Protein AF-A0A8S2H780-F1 (afdb_monomer_lite)

Secondary structure (DSSP, 8-state):
-------SSS-TT---HHHHHHHHHHHHHHHS----PPPS-HHHHHHHHHHT-SS-EEEEEE-TT-HHHHHHIIIIITSHHHHHHHHHH-EEEEEE-SSHIIIIIIIIHHHHHHT-HHHHHHHHTS-GGG-SEEEEEEE-TTS-EEEEEEEEGGG--HHHHHHHHHHHHHHHHHHHHHHHSHHHHHHHHHHHHHHHHHHHHHHHHTS-S-HHHHHHHHHHHHHHHHTTT-TT--HHHHHHHHHHHHHHHTSHHHHHHHHHHHHHHHHHHHHHHHS-GGGHHHHHHHHHHHHHHHHHHHHHHHHHTT------HHHHHHHHHHHHHHHHHHHHHHHHHHHHHHHHHHHHHHHHHHHHHHTT-

Radius of gyration: 31.02 Å; chains: 1; bounding box: 63×64×99 Å

Organism: NCBI:txid1234261

pLDDT: mean 70.12, std 21.73, range [30.84, 98.31]

Foldseek 3Di:
DDDDDDLKLADALDPAQQVRQVSSQVVLCVLANHAPADGDDPVVVQVCLLVVVPAKEKEWEAASVAPLSSVCRHPACPPPVNRVVCVVHYHYHYDYPNHVSRLPVPDLVVCCVQARNVVSVVVVPDDSQQDGKIFIWHAALVRGIYGPDIHSPSPDDNVRVVVVVVVSSVVSVVRVVSNVPPVVVVVVVVVVVVVVVVVVVCVVVVVPDDPVRVVVVVLVVVLVVVCVVDPDDDPVSSVVVSVVVVVLVVDPVSVVVVVVVVVVVVVLVVVCVVDDPVCNVVSVLPVVLVVLVVVLCVLVVVVPVCPVDDPDVVVVVVSVVSNVVSVVVNVVSVVVVVVVVVVVVVVVVVVVVVVVVVVVD

Structure (mmCIF, N/CA/C/O backbone):
data_AF-A0A8S2H780-F1
#
_entry.id   AF-A0A8S2H780-F1
#
loop_
_atom_site.group_PDB
_atom_site.id
_atom_site.type_symbol
_atom_site.label_atom_id
_atom_site.label_alt_id
_atom_site.label_comp_id
_atom_site.label_asym_id
_atom_site.label_entity_id
_atom_site.label_seq_id
_atom_site.pdbx_PDB_ins_code
_atom_site.Cartn_x
_atom_site.Cartn_y
_atom_site.Cartn_z
_atom_site.occupancy
_atom_site.B_iso_or_equiv
_atom_site.auth_seq_id
_atom_site.auth_comp_id
_atom_site.auth_asym_id
_atom_site.auth_atom_id
_atom_site.pdbx_PDB_model_num
ATOM 1 N N . MET A 1 1 ? 9.966 -8.229 -35.713 1.00 34.88 1 MET A N 1
ATOM 2 C CA . MET A 1 1 ? 10.484 -6.867 -35.477 1.00 34.88 1 MET A CA 1
ATOM 3 C C . MET A 1 1 ? 10.176 -6.498 -34.038 1.00 34.88 1 MET A C 1
ATOM 5 O O . MET A 1 1 ? 9.062 -6.100 -33.743 1.00 34.88 1 MET A O 1
ATOM 9 N N . ILE A 1 2 ? 11.123 -6.759 -33.138 1.00 37.66 2 ILE A N 1
ATOM 10 C CA . ILE A 1 2 ? 11.067 -6.348 -31.732 1.00 37.66 2 ILE A CA 1
ATOM 11 C C . ILE A 1 2 ? 11.866 -5.044 -31.679 1.00 37.66 2 ILE A C 1
ATOM 13 O O . ILE A 1 2 ? 13.089 -5.092 -31.771 1.00 37.66 2 ILE A O 1
ATOM 17 N N . SER A 1 3 ? 11.191 -3.895 -31.619 1.00 34.53 3 SER A N 1
ATOM 18 C CA . SER A 1 3 ? 11.827 -2.621 -31.271 1.00 34.53 3 SER A CA 1
ATOM 19 C C . SER A 1 3 ? 11.226 -2.123 -29.962 1.00 34.53 3 SER A C 1
ATOM 21 O O . SER A 1 3 ? 10.041 -1.807 -29.886 1.00 34.53 3 SER A O 1
ATOM 23 N N . GLN A 1 4 ? 12.073 -2.116 -28.939 1.00 44.84 4 GLN A N 1
ATOM 24 C CA . GLN A 1 4 ? 11.910 -1.464 -27.643 1.00 44.84 4 GLN A CA 1
ATOM 25 C C . GLN A 1 4 ? 11.303 -0.062 -27.798 1.00 44.84 4 GLN A C 1
ATOM 27 O O . GLN A 1 4 ? 11.782 0.664 -28.658 1.00 44.84 4 GLN A O 1
ATOM 32 N N . MET A 1 5 ? 10.307 0.302 -26.977 1.00 37.72 5 MET A N 1
ATOM 33 C CA . MET A 1 5 ? 10.062 1.661 -26.441 1.00 37.72 5 MET A CA 1
ATOM 34 C C . MET A 1 5 ? 8.769 1.696 -25.594 1.00 37.72 5 MET A C 1
ATOM 36 O O . MET A 1 5 ? 7.818 2.388 -25.919 1.00 37.72 5 MET A O 1
ATOM 40 N N . HIS A 1 6 ? 8.727 0.966 -24.481 1.00 48.97 6 HIS A N 1
ATOM 41 C CA . HIS A 1 6 ? 7.982 1.412 -23.295 1.00 48.97 6 HIS A CA 1
ATOM 42 C C . HIS A 1 6 ? 8.732 0.854 -22.091 1.00 48.97 6 HIS A C 1
ATOM 44 O O . HIS A 1 6 ? 8.567 -0.304 -21.730 1.00 48.97 6 HIS A O 1
ATOM 50 N N . ASN A 1 7 ? 9.651 1.652 -21.547 1.00 72.75 7 ASN A N 1
ATOM 51 C CA . ASN A 1 7 ? 10.558 1.213 -20.482 1.00 72.75 7 ASN A CA 1
ATOM 52 C C . ASN A 1 7 ? 9.906 1.222 -19.087 1.00 72.75 7 ASN A C 1
ATOM 54 O O . ASN A 1 7 ? 10.623 1.097 -18.110 1.00 72.75 7 ASN A O 1
ATOM 58 N N . GLY A 1 8 ? 8.583 1.354 -18.997 1.00 85.94 8 GLY A N 1
ATOM 59 C CA . GLY A 1 8 ? 7.796 1.263 -17.771 1.00 85.94 8 GLY A CA 1
ATOM 60 C C . GLY A 1 8 ? 6.318 1.051 -18.110 1.00 85.94 8 GLY A C 1
ATOM 61 O O . GLY A 1 8 ? 5.892 1.248 -19.252 1.00 85.94 8 GLY A O 1
ATOM 62 N N . LEU A 1 9 ? 5.527 0.676 -17.112 1.00 93.25 9 LEU A N 1
ATOM 63 C CA . LEU A 1 9 ? 4.065 0.684 -17.136 1.00 93.25 9 LEU A CA 1
ATOM 64 C C . LEU A 1 9 ? 3.490 2.105 -17.029 1.00 93.25 9 LEU A C 1
ATOM 66 O O . LEU A 1 9 ? 2.301 2.297 -17.250 1.00 93.25 9 LEU A O 1
ATOM 70 N N . LEU A 1 10 ? 4.314 3.110 -16.740 1.00 92.62 10 LEU A N 1
ATOM 71 C CA . LEU A 1 10 ? 3.953 4.526 -16.793 1.00 92.62 10 LEU A CA 1
ATOM 72 C C . LEU A 1 10 ? 4.924 5.290 -17.696 1.00 92.62 10 LEU A C 1
ATOM 74 O O . LEU A 1 10 ? 6.108 4.962 -17.750 1.00 92.62 10 LEU A O 1
ATOM 78 N N . TYR A 1 11 ? 4.442 6.313 -18.400 1.00 89.31 11 TYR A N 1
ATOM 79 C CA . TYR A 1 11 ? 5.310 7.230 -19.143 1.00 89.31 11 TYR A CA 1
ATOM 80 C C . TYR A 1 11 ? 6.058 8.181 -18.195 1.00 89.31 11 TYR A C 1
ATOM 82 O O . TYR A 1 11 ? 5.625 8.425 -17.071 1.00 89.31 11 TYR A O 1
ATOM 90 N N . ASP A 1 12 ? 7.206 8.690 -18.639 1.00 90.00 12 ASP A N 1
ATOM 91 C CA . ASP A 1 12 ? 8.042 9.618 -17.868 1.00 90.00 12 ASP A CA 1
ATOM 92 C C . ASP A 1 12 ? 7.332 10.975 -17.652 1.00 90.00 12 ASP A C 1
ATOM 94 O O . ASP A 1 12 ? 6.587 11.427 -18.522 1.00 90.00 12 ASP A O 1
ATOM 98 N N . ASP A 1 13 ? 7.566 11.609 -16.499 1.00 86.88 13 ASP A N 1
ATOM 99 C CA . ASP A 1 13 ? 7.012 12.912 -16.082 1.00 86.88 13 ASP A CA 1
ATOM 100 C C . ASP A 1 13 ? 5.470 12.994 -16.155 1.00 86.88 13 ASP A C 1
ATOM 102 O O . ASP A 1 13 ? 4.880 13.962 -16.639 1.00 86.88 13 ASP A O 1
ATOM 106 N N . CYS A 1 14 ? 4.784 11.958 -15.666 1.00 87.81 14 CYS A N 1
ATOM 107 C CA . CYS A 1 14 ? 3.329 11.827 -15.751 1.00 87.81 14 CYS A CA 1
ATOM 108 C C . CYS A 1 14 ? 2.574 12.796 -14.828 1.00 87.81 14 CYS A C 1
ATOM 110 O O . CYS A 1 14 ? 2.292 12.443 -13.699 1.00 87.81 14 CYS A O 1
ATOM 112 N N . ILE A 1 15 ? 2.202 14.001 -15.272 1.00 86.31 15 ILE A N 1
ATOM 113 C CA . ILE A 1 15 ? 1.587 15.050 -14.418 1.00 86.31 15 ILE A CA 1
ATOM 114 C C . ILE A 1 15 ? 0.207 14.676 -13.842 1.00 86.31 15 ILE A C 1
ATOM 116 O O . ILE A 1 15 ? -0.067 14.985 -12.682 1.00 86.31 15 ILE A O 1
ATOM 120 N N . ASP A 1 16 ? -0.667 14.066 -14.646 1.00 90.94 16 ASP A N 1
ATOM 121 C CA . ASP A 1 16 ? -2.019 13.696 -14.217 1.00 90.94 16 ASP A CA 1
ATOM 122 C C . ASP A 1 16 ? -2.027 12.269 -13.659 1.00 90.94 16 ASP A C 1
ATOM 124 O O . ASP A 1 16 ? -1.835 11.288 -14.376 1.00 90.94 16 ASP A O 1
ATOM 128 N N . GLU A 1 17 ? -2.255 12.158 -12.355 1.00 91.12 17 GLU A N 1
ATOM 129 C CA . GLU A 1 17 ? -2.263 10.890 -11.635 1.00 91.12 17 GLU A CA 1
ATOM 130 C C . GLU A 1 17 ? -3.435 9.976 -12.038 1.00 91.12 17 GLU A C 1
ATOM 132 O O . GLU A 1 17 ? -3.273 8.756 -12.089 1.00 91.12 17 GLU A O 1
ATOM 137 N N . CYS A 1 18 ? -4.609 10.531 -12.358 1.00 93.00 18 CYS A N 1
ATOM 138 C CA . CYS A 1 18 ? -5.749 9.735 -12.819 1.00 93.00 18 CYS A CA 1
ATOM 139 C C . CYS A 1 18 ? -5.436 9.077 -14.162 1.00 93.00 18 CYS A C 1
ATOM 141 O O . CYS A 1 18 ? -5.637 7.868 -14.319 1.00 93.00 18 CYS A O 1
ATOM 143 N N . ASP A 1 19 ? -4.935 9.868 -15.110 1.00 94.25 19 ASP A N 1
ATOM 144 C CA . ASP A 1 19 ? -4.556 9.377 -16.433 1.00 94.25 19 ASP A CA 1
ATOM 145 C C . ASP A 1 19 ? -3.383 8.403 -16.338 1.00 94.25 19 ASP A C 1
ATOM 147 O O . ASP A 1 19 ? -3.418 7.338 -16.957 1.00 94.25 19 ASP A O 1
ATOM 151 N N . GLY A 1 20 ? -2.402 8.701 -15.483 1.00 94.31 20 GLY A N 1
ATOM 152 C CA . GLY A 1 20 ? -1.273 7.823 -15.208 1.00 94.31 20 GLY A CA 1
ATOM 153 C C . GLY A 1 20 ? -1.690 6.447 -14.697 1.00 94.31 20 GLY A C 1
ATOM 154 O O . GLY A 1 20 ? -1.242 5.427 -15.219 1.00 94.31 20 GLY A O 1
ATOM 155 N N . VAL A 1 21 ? -2.607 6.387 -13.728 1.00 96.19 21 VAL A N 1
ATOM 156 C CA . VAL A 1 21 ? -3.137 5.111 -13.216 1.00 96.19 21 VAL A CA 1
ATOM 157 C C . VAL A 1 21 ? -3.900 4.349 -14.300 1.00 96.19 21 VAL A C 1
ATOM 159 O O . VAL A 1 21 ? -3.750 3.133 -14.415 1.00 96.19 21 VAL A O 1
ATOM 162 N N . ASN A 1 22 ? -4.708 5.029 -15.114 1.00 96.69 22 ASN A N 1
ATOM 163 C CA . ASN A 1 22 ? -5.436 4.373 -16.202 1.00 96.69 22 ASN A CA 1
ATOM 164 C C . ASN A 1 22 ? -4.475 3.807 -17.259 1.00 96.69 22 ASN A C 1
ATOM 166 O O . ASN A 1 22 ? -4.645 2.670 -17.704 1.00 96.69 22 ASN A O 1
ATOM 170 N N . TYR A 1 23 ? -3.437 4.570 -17.606 1.00 95.88 23 TYR A N 1
ATOM 171 C CA . TYR A 1 23 ? -2.379 4.151 -18.518 1.00 95.88 23 TYR A CA 1
ATOM 172 C C . TYR A 1 23 ? -1.604 2.946 -17.972 1.00 95.88 23 TYR A C 1
ATOM 174 O O . TYR A 1 23 ? -1.408 1.957 -18.683 1.00 95.88 23 TYR A O 1
ATOM 182 N N . PHE A 1 24 ? -1.254 2.986 -16.682 1.00 96.75 24 PHE A N 1
ATOM 183 C CA . PHE A 1 24 ? -0.642 1.868 -15.972 1.00 96.75 24 PHE A CA 1
ATOM 184 C C . PHE A 1 24 ? -1.471 0.602 -16.105 1.00 96.75 24 PHE A C 1
ATOM 186 O O . PHE A 1 24 ? -0.945 -0.445 -16.478 1.00 96.75 24 PHE A O 1
ATOM 193 N N . ILE A 1 25 ? -2.767 0.689 -15.799 1.00 97.25 25 ILE A N 1
ATOM 194 C CA . ILE A 1 25 ? -3.667 -0.463 -15.847 1.00 97.25 25 ILE A CA 1
ATOM 195 C C . ILE A 1 25 ? -3.690 -1.017 -17.269 1.00 97.25 25 ILE A C 1
ATOM 197 O O . ILE A 1 25 ? -3.438 -2.202 -17.454 1.00 97.25 25 ILE A O 1
ATOM 201 N N . GLN A 1 26 ? -3.882 -0.168 -18.279 1.00 96.19 26 GLN A N 1
ATOM 202 C CA . GLN A 1 26 ? -3.917 -0.602 -19.672 1.00 96.19 26 GLN A CA 1
ATOM 203 C C . GLN A 1 26 ? -2.646 -1.363 -20.087 1.00 96.19 26 GLN A C 1
ATOM 205 O O . GLN A 1 26 ? -2.745 -2.449 -20.663 1.00 96.19 26 GLN A O 1
ATOM 210 N N . LEU A 1 27 ? -1.454 -0.836 -19.785 1.00 95.56 27 LEU A N 1
ATOM 211 C CA . LEU A 1 27 ? -0.197 -1.517 -20.115 1.00 95.56 27 LEU A CA 1
ATOM 212 C C . LEU A 1 27 ? 0.026 -2.782 -19.281 1.00 95.56 27 LEU A C 1
ATOM 214 O O . LEU A 1 27 ? 0.521 -3.788 -19.797 1.00 95.56 27 LEU A O 1
ATOM 218 N N . PHE A 1 28 ? -0.359 -2.757 -18.006 1.00 96.44 28 PHE A N 1
ATOM 219 C CA . PHE A 1 28 ? -0.271 -3.916 -17.128 1.00 96.44 28 PHE A CA 1
ATOM 220 C C . PHE A 1 28 ? -1.103 -5.079 -17.679 1.00 96.44 28 PHE A C 1
ATOM 222 O O . PHE A 1 28 ? -0.610 -6.205 -17.766 1.00 96.44 28 PHE A O 1
ATOM 229 N N . GLU A 1 29 ? -2.339 -4.814 -18.102 1.00 95.50 29 GLU A N 1
ATOM 230 C CA . GLU A 1 29 ? -3.228 -5.831 -18.667 1.00 95.50 29 GLU A CA 1
ATOM 231 C C . GLU A 1 29 ? -2.709 -6.384 -19.996 1.00 95.50 29 GLU A C 1
ATOM 233 O O . GLU A 1 29 ? -2.808 -7.587 -20.237 1.00 95.50 29 GLU A O 1
ATOM 238 N N . GLN A 1 30 ? -2.100 -5.535 -20.831 1.00 94.38 30 GLN A N 1
ATOM 239 C CA . GLN A 1 30 ? -1.462 -5.963 -22.079 1.00 94.38 30 GLN A CA 1
ATOM 240 C C . GLN A 1 30 ? -0.257 -6.883 -21.840 1.00 94.38 30 GLN A C 1
ATOM 242 O O . GLN A 1 30 ? -0.036 -7.824 -22.604 1.00 94.38 30 GLN A O 1
ATOM 247 N N . ARG A 1 31 ? 0.539 -6.621 -20.794 1.00 93.88 31 ARG A N 1
ATOM 248 C CA . ARG A 1 31 ? 1.782 -7.360 -20.514 1.00 93.88 31 ARG A CA 1
ATOM 249 C C . ARG A 1 31 ? 1.577 -8.626 -19.683 1.00 93.88 31 ARG A C 1
ATOM 251 O O . ARG A 1 31 ? 2.324 -9.602 -19.851 1.00 93.88 31 ARG A O 1
ATOM 258 N N . TYR A 1 32 ? 0.611 -8.594 -18.770 1.00 94.00 32 TYR A N 1
ATOM 259 C CA . TYR A 1 32 ? 0.375 -9.632 -17.775 1.00 94.00 32 TYR A CA 1
ATOM 260 C C . TYR A 1 32 ? -1.034 -10.216 -17.922 1.00 94.00 32 TYR A C 1
ATOM 262 O O . TYR A 1 32 ? -1.259 -11.055 -18.794 1.00 94.00 32 TYR A O 1
ATOM 270 N N . GLN A 1 33 ? -1.961 -9.832 -17.044 1.00 92.31 33 GLN A N 1
ATOM 271 C CA . GLN A 1 33 ? -3.358 -10.255 -17.016 1.00 92.31 33 GLN A CA 1
ATOM 272 C C . GLN A 1 33 ? -4.215 -9.129 -16.414 1.00 92.31 33 GLN A C 1
ATOM 274 O O . GLN A 1 33 ? -3.692 -8.339 -15.623 1.00 92.31 33 GLN A O 1
ATOM 279 N N . PRO A 1 34 ? -5.525 -9.092 -16.711 1.00 93.25 34 PRO A N 1
ATOM 280 C CA . PRO A 1 34 ? -6.466 -8.196 -16.048 1.00 93.25 34 PRO A CA 1
ATOM 281 C C . PRO A 1 34 ? -6.419 -8.297 -14.522 1.00 93.25 34 PRO A C 1
ATOM 283 O O . PRO A 1 34 ? -6.503 -9.391 -13.955 1.00 93.25 34 PRO A O 1
ATOM 286 N N . PHE A 1 35 ? -6.327 -7.149 -13.852 1.00 95.12 35 PHE A N 1
ATOM 287 C CA . PHE A 1 35 ? -6.356 -7.045 -12.395 1.00 95.12 35 PHE A CA 1
ATOM 288 C C . PHE A 1 35 ? -7.231 -5.860 -11.978 1.00 95.12 35 PHE A C 1
ATOM 290 O O . PHE A 1 35 ? -7.139 -4.773 -12.538 1.00 95.12 35 PHE A O 1
ATOM 297 N N . ALA A 1 36 ? -8.069 -6.050 -10.955 1.00 95.25 36 ALA A N 1
ATOM 298 C CA . ALA A 1 36 ? -9.020 -5.037 -10.493 1.00 95.25 36 ALA A CA 1
ATOM 299 C C . ALA A 1 36 ? -8.355 -3.954 -9.616 1.00 95.25 36 ALA A C 1
ATOM 301 O O . ALA A 1 36 ? -8.659 -3.816 -8.425 1.00 95.25 36 ALA A O 1
ATOM 302 N N . PHE A 1 37 ? -7.435 -3.194 -10.208 1.00 97.44 37 PHE A N 1
ATOM 303 C CA . PHE A 1 37 ? -6.824 -2.021 -9.592 1.00 97.44 37 PHE A CA 1
ATOM 304 C C . PHE A 1 37 ? -7.858 -0.919 -9.342 1.00 97.44 37 PHE A C 1
ATOM 306 O O . PHE A 1 37 ? -8.878 -0.805 -10.024 1.00 97.44 37 PHE A O 1
ATOM 313 N N . ARG A 1 38 ? -7.598 -0.081 -8.338 1.00 96.19 38 ARG A N 1
ATOM 314 C CA . ARG A 1 38 ? -8.400 1.112 -8.061 1.00 96.19 38 ARG A CA 1
ATOM 315 C C . ARG A 1 38 ? -7.882 2.285 -8.882 1.00 96.19 38 ARG A C 1
ATOM 317 O O . ARG A 1 38 ? -6.721 2.643 -8.761 1.00 96.19 38 ARG A O 1
ATOM 324 N N . THR A 1 39 ? -8.773 2.894 -9.656 1.00 95.56 39 THR A N 1
ATOM 325 C CA . THR A 1 39 ? -8.514 4.082 -10.481 1.00 95.56 39 THR A CA 1
ATOM 326 C C . THR A 1 39 ? -8.687 5.377 -9.693 1.00 95.56 39 THR A C 1
ATOM 328 O O . THR A 1 39 ? -9.359 5.378 -8.659 1.00 95.56 39 THR A O 1
ATOM 331 N N . GLY A 1 40 ? -8.148 6.490 -10.191 1.00 93.75 40 GLY A N 1
ATOM 332 C CA . GLY A 1 40 ? -8.237 7.820 -9.572 1.00 93.75 40 GLY A CA 1
ATOM 333 C C . GLY A 1 40 ? -7.040 8.163 -8.680 1.00 93.75 40 GLY A C 1
ATOM 334 O O . GLY A 1 40 ? -6.173 7.320 -8.473 1.00 93.75 40 GLY A O 1
ATOM 335 N N . VAL A 1 41 ? -7.023 9.377 -8.125 1.00 94.44 41 VAL A N 1
ATOM 336 C CA . VAL A 1 41 ? -5.884 9.924 -7.357 1.00 94.44 41 VAL A CA 1
ATOM 337 C C . VAL A 1 41 ? -5.700 9.298 -5.966 1.00 94.44 41 VAL A C 1
ATOM 339 O O . VAL A 1 41 ? -6.683 8.951 -5.295 1.00 94.44 41 VAL A O 1
ATOM 342 N N . LEU A 1 42 ? -4.450 9.204 -5.501 1.00 94.56 42 LEU A N 1
ATOM 343 C CA . LEU A 1 42 ? -4.045 8.628 -4.216 1.00 94.56 42 LEU A CA 1
ATOM 344 C C . LEU A 1 42 ? -4.682 9.345 -3.029 1.00 94.56 42 LEU A C 1
ATOM 346 O O . LEU A 1 42 ? -5.175 8.686 -2.111 1.00 94.56 42 LEU A O 1
ATOM 350 N N . GLU A 1 43 ? -4.726 10.679 -3.050 1.00 93.81 43 GLU A N 1
ATOM 351 C CA . GLU A 1 43 ? -5.320 11.481 -1.972 1.00 93.81 43 GLU A CA 1
ATOM 352 C C . GLU A 1 43 ? -6.767 11.049 -1.692 1.00 93.81 43 GLU A C 1
ATOM 354 O O . GLU A 1 43 ? -7.161 10.834 -0.544 1.00 93.81 43 GLU A O 1
ATOM 359 N N . GLN A 1 44 ? -7.545 10.803 -2.749 1.00 94.50 44 GLN A N 1
ATOM 360 C CA . GLN A 1 44 ? -8.914 10.319 -2.620 1.00 94.50 44 GLN A CA 1
ATOM 361 C C . GLN A 1 44 ? -8.963 8.894 -2.048 1.00 94.50 44 GLN A C 1
ATOM 363 O O . GLN A 1 44 ? -9.881 8.567 -1.297 1.00 94.50 44 GLN A O 1
ATOM 368 N N . LYS A 1 45 ? -7.991 8.028 -2.363 1.00 95.50 45 LYS A N 1
ATOM 369 C CA . LYS A 1 45 ? -7.926 6.671 -1.785 1.00 95.50 45 LYS A CA 1
ATOM 370 C C . LYS A 1 45 ? -7.606 6.699 -0.303 1.00 95.50 45 LYS A C 1
ATOM 372 O O . LYS A 1 45 ? -8.225 5.952 0.452 1.00 95.50 45 LYS A O 1
ATOM 377 N N . ILE A 1 46 ? -6.708 7.585 0.113 1.00 94.06 46 ILE A N 1
ATOM 378 C CA . ILE A 1 46 ? -6.392 7.813 1.523 1.00 94.06 46 ILE A CA 1
ATOM 379 C C . ILE A 1 46 ? -7.611 8.387 2.250 1.00 94.06 46 ILE A C 1
ATOM 381 O O . ILE A 1 46 ? -7.992 7.869 3.297 1.00 94.06 46 ILE A O 1
ATOM 385 N N . LYS A 1 47 ? -8.307 9.366 1.662 1.00 93.50 47 LYS A N 1
ATOM 386 C CA . LYS A 1 47 ? -9.557 9.899 2.221 1.00 93.50 47 LYS A CA 1
ATOM 387 C C . LYS A 1 47 ? -10.629 8.817 2.384 1.00 93.50 47 LYS A C 1
ATOM 389 O O . LYS A 1 47 ? -11.195 8.678 3.464 1.00 93.50 47 LYS A O 1
ATOM 394 N N . ASN A 1 48 ? -10.846 7.985 1.365 1.00 92.88 48 ASN A N 1
ATOM 395 C CA . ASN A 1 48 ? -11.797 6.873 1.442 1.00 92.88 48 ASN A CA 1
ATOM 396 C C . ASN A 1 48 ? -11.398 5.835 2.507 1.00 92.88 48 ASN A C 1
ATOM 398 O O . ASN A 1 48 ? -12.264 5.266 3.172 1.00 92.88 48 ASN A O 1
ATOM 402 N N . LEU A 1 49 ? -10.097 5.582 2.688 1.00 92.31 49 LEU A N 1
ATOM 403 C CA . LEU A 1 49 ? -9.601 4.713 3.755 1.00 92.31 49 LEU A CA 1
ATOM 404 C C . LEU A 1 49 ? -9.929 5.286 5.142 1.00 92.31 49 LEU A C 1
ATOM 406 O O . LEU A 1 49 ? -10.300 4.527 6.036 1.00 92.31 49 LEU A O 1
ATOM 410 N N . ILE A 1 50 ? -9.834 6.606 5.318 1.00 89.25 50 ILE A N 1
ATOM 411 C CA . ILE A 1 50 ? -10.211 7.281 6.564 1.00 89.25 50 ILE A CA 1
ATOM 412 C C . ILE A 1 50 ? -11.730 7.214 6.776 1.00 89.25 50 ILE A C 1
ATOM 414 O O . ILE A 1 50 ? -12.178 6.847 7.862 1.00 89.25 50 ILE A O 1
ATOM 418 N N . GLU A 1 51 ? -12.526 7.538 5.758 1.00 88.00 51 GLU A N 1
ATOM 419 C CA . GLU A 1 51 ? -13.987 7.647 5.867 1.00 88.00 51 GLU A CA 1
ATOM 420 C C . GLU A 1 51 ? -14.673 6.289 6.047 1.00 88.00 51 GLU A C 1
ATOM 422 O O . GLU A 1 51 ? -15.403 6.091 7.017 1.00 88.00 51 GLU A O 1
ATOM 427 N N . TYR A 1 52 ? -14.413 5.340 5.145 1.00 89.25 52 TYR A N 1
ATOM 428 C CA . TYR A 1 52 ? -15.137 4.066 5.100 1.00 89.25 52 TYR A CA 1
ATOM 429 C C . TYR A 1 52 ? -14.403 2.949 5.847 1.00 89.25 52 TYR A C 1
ATOM 431 O O . TYR A 1 52 ? -15.034 2.097 6.466 1.00 89.25 52 TYR A O 1
ATOM 439 N N . ASN A 1 53 ? -13.063 2.951 5.804 1.00 88.00 53 ASN A N 1
ATOM 440 C CA . ASN A 1 53 ? -12.189 1.994 6.496 1.00 88.00 53 ASN A CA 1
ATOM 441 C C . ASN A 1 53 ? -12.607 0.511 6.346 1.00 88.00 53 ASN A C 1
ATOM 443 O O . ASN A 1 53 ? -12.442 -0.284 7.272 1.00 88.00 53 ASN A O 1
ATOM 447 N N . GLU A 1 54 ? -13.175 0.131 5.196 1.00 89.62 54 GLU A N 1
ATOM 448 C CA . GLU A 1 54 ? -13.711 -1.219 4.961 1.00 89.62 54 GLU A CA 1
ATOM 449 C C . GLU A 1 54 ? -12.604 -2.265 4.798 1.00 89.62 54 GLU A C 1
ATOM 451 O O . GLU A 1 54 ? -12.726 -3.403 5.255 1.00 89.62 54 GLU A O 1
ATOM 456 N N . ARG A 1 55 ? -11.521 -1.878 4.114 1.00 95.44 55 ARG A N 1
ATOM 457 C CA . ARG A 1 55 ? -10.374 -2.723 3.771 1.00 95.44 55 ARG A CA 1
ATOM 458 C C . ARG A 1 55 ? -9.089 -1.896 3.764 1.00 95.44 55 ARG A C 1
ATOM 460 O O . ARG A 1 55 ? -9.161 -0.709 3.441 1.00 95.44 55 ARG A O 1
ATOM 467 N N . PRO A 1 56 ? -7.923 -2.497 4.057 1.00 97.44 56 PRO A N 1
ATOM 468 C CA . PRO A 1 56 ? -6.646 -1.809 3.911 1.00 97.44 56 PRO A CA 1
ATOM 469 C C . PRO A 1 56 ? -6.389 -1.387 2.465 1.00 97.44 56 PRO A C 1
ATOM 471 O O . PRO A 1 56 ? -6.821 -2.059 1.521 1.00 97.44 56 PRO A O 1
ATOM 474 N N . LEU A 1 57 ? -5.625 -0.309 2.308 1.00 98.06 57 LEU A N 1
ATOM 475 C CA . LEU A 1 57 ? -5.117 0.151 1.021 1.00 98.06 57 LEU A CA 1
ATOM 476 C C . LEU A 1 57 ? -3.700 -0.393 0.819 1.00 98.06 57 LEU A C 1
ATOM 478 O O . LEU A 1 57 ? -2.852 -0.272 1.696 1.00 98.06 57 LEU A O 1
ATOM 482 N N . ILE A 1 58 ? -3.444 -0.985 -0.338 1.00 98.31 58 ILE A N 1
ATOM 483 C CA . ILE A 1 58 ? -2.121 -1.375 -0.808 1.00 98.31 58 ILE A CA 1
ATOM 484 C C . ILE A 1 58 ? -1.719 -0.393 -1.897 1.00 98.31 58 ILE A C 1
ATOM 486 O O . ILE A 1 58 ? -2.421 -0.291 -2.904 1.00 98.31 58 ILE A O 1
ATOM 490 N N . LEU A 1 59 ? -0.574 0.263 -1.727 1.00 97.62 59 LEU A N 1
ATOM 491 C CA . LEU A 1 59 ? 0.121 0.903 -2.839 1.00 97.62 59 LEU A CA 1
ATOM 492 C C . LEU A 1 59 ? 1.035 -0.143 -3.473 1.00 97.62 59 LEU A C 1
ATOM 494 O O . LEU A 1 59 ? 1.972 -0.623 -2.830 1.00 97.62 59 LEU A O 1
ATOM 498 N N . TYR A 1 60 ? 0.711 -0.539 -4.699 1.00 97.44 60 TYR A N 1
ATOM 499 C CA . TYR A 1 60 ? 1.527 -1.436 -5.504 1.00 97.44 60 TYR A CA 1
ATOM 500 C C . TYR A 1 60 ? 2.509 -0.601 -6.322 1.00 97.44 60 TYR A C 1
ATOM 502 O O . TYR A 1 60 ? 2.101 0.077 -7.263 1.00 97.44 60 TYR A O 1
ATOM 510 N N . LEU A 1 61 ? 3.787 -0.640 -5.947 1.00 96.50 61 LEU A N 1
ATOM 511 C CA . LEU A 1 61 ? 4.840 0.128 -6.605 1.00 96.50 61 LEU A CA 1
ATOM 512 C C . LEU A 1 61 ? 5.643 -0.798 -7.514 1.00 96.50 61 LEU A C 1
ATOM 514 O O . LEU A 1 61 ? 6.360 -1.691 -7.046 1.00 96.50 61 LEU A O 1
ATOM 518 N N . HIS A 1 62 ? 5.492 -0.592 -8.815 1.00 95.50 62 HIS A N 1
ATOM 519 C CA . HIS A 1 62 ? 6.223 -1.314 -9.843 1.00 95.50 62 HIS A CA 1
ATOM 520 C C . HIS A 1 62 ? 7.563 -0.634 -10.138 1.00 95.50 62 HIS A C 1
ATOM 522 O O . HIS A 1 62 ? 7.696 0.574 -9.975 1.00 95.50 62 HIS A O 1
ATOM 528 N N . ASN A 1 63 ? 8.551 -1.408 -10.578 1.00 93.75 63 ASN A N 1
ATOM 529 C CA . ASN A 1 63 ? 9.779 -0.873 -11.156 1.00 93.75 63 ASN A CA 1
ATOM 530 C C . ASN A 1 63 ? 10.313 -1.886 -12.171 1.00 93.75 63 ASN A C 1
ATOM 532 O O . ASN A 1 63 ? 10.727 -2.988 -11.794 1.00 93.75 63 ASN A O 1
ATOM 536 N N . ASP A 1 64 ? 10.284 -1.509 -13.446 1.00 91.69 64 ASP A N 1
ATOM 537 C CA . ASP A 1 64 ? 10.713 -2.330 -14.577 1.00 91.69 64 ASP A CA 1
ATOM 538 C C . ASP A 1 64 ? 12.243 -2.445 -14.678 1.00 91.69 64 ASP A C 1
ATOM 540 O O . ASP A 1 64 ? 12.743 -3.339 -15.361 1.00 91.69 64 ASP A O 1
ATOM 544 N N . LYS A 1 65 ? 13.012 -1.619 -13.945 1.00 89.75 65 LYS A N 1
ATOM 545 C CA . LYS A 1 65 ? 14.469 -1.812 -13.806 1.00 89.75 65 LYS A CA 1
ATOM 546 C C . LYS A 1 65 ? 14.799 -3.143 -13.127 1.00 89.75 65 LYS A C 1
ATOM 548 O O . LYS A 1 65 ? 15.880 -3.691 -13.340 1.00 89.75 65 LYS A O 1
ATOM 553 N N . ASN A 1 66 ? 13.880 -3.681 -12.321 1.00 89.00 66 ASN A N 1
ATOM 554 C CA . ASN A 1 66 ? 14.048 -4.979 -11.690 1.00 89.00 66 ASN A CA 1
ATOM 555 C C . ASN A 1 66 ? 13.341 -6.085 -12.471 1.00 89.00 66 ASN A C 1
ATOM 557 O O . ASN A 1 66 ? 12.115 -6.193 -12.471 1.00 89.00 66 ASN A O 1
ATOM 561 N N . VAL A 1 67 ? 14.128 -7.001 -13.029 1.00 87.50 67 VAL A N 1
ATOM 562 C CA . VAL A 1 67 ? 13.624 -8.187 -13.741 1.00 87.50 67 VAL A CA 1
ATOM 563 C C . VAL A 1 67 ? 12.713 -9.047 -12.852 1.00 87.50 67 VAL A C 1
ATOM 565 O O . VAL A 1 67 ? 11.776 -9.681 -13.345 1.00 87.50 67 VAL A O 1
ATOM 568 N N . LYS A 1 68 ? 12.929 -9.042 -11.528 1.00 88.56 68 LYS A N 1
ATOM 569 C CA . LYS A 1 68 ? 12.093 -9.794 -10.582 1.00 88.56 68 LYS A CA 1
ATOM 570 C C . LYS A 1 68 ? 10.671 -9.233 -10.480 1.00 88.56 68 LYS A C 1
ATOM 572 O O . LYS A 1 68 ? 9.765 -10.000 -10.166 1.00 88.56 68 LYS A O 1
ATOM 577 N N . SER A 1 69 ? 10.441 -7.962 -10.826 1.00 91.31 69 SER A N 1
ATOM 578 C CA . SER A 1 69 ? 9.097 -7.378 -10.927 1.00 91.31 69 SER A CA 1
ATOM 579 C C . SER A 1 69 ? 8.241 -8.087 -11.971 1.00 91.31 69 SER A C 1
ATOM 581 O O . SER A 1 69 ? 7.113 -8.478 -11.665 1.00 91.31 69 SER A O 1
ATOM 583 N N . ASP A 1 70 ? 8.778 -8.324 -13.172 1.00 90.50 70 ASP A N 1
ATOM 584 C CA . ASP A 1 70 ? 8.065 -9.036 -14.241 1.00 90.50 70 ASP A CA 1
ATOM 585 C C . ASP A 1 70 ? 7.790 -10.493 -13.845 1.00 90.50 70 ASP A C 1
ATOM 587 O O . ASP A 1 70 ? 6.653 -10.968 -13.942 1.00 90.50 70 ASP A O 1
ATOM 591 N N . GLN A 1 71 ? 8.803 -11.180 -13.304 1.00 90.12 71 GLN A N 1
ATOM 592 C CA . GLN A 1 71 ? 8.662 -12.561 -12.844 1.00 90.12 71 GLN A CA 1
ATOM 593 C C . GLN A 1 71 ? 7.599 -12.685 -11.743 1.00 90.12 71 GLN A C 1
ATOM 595 O O . GLN A 1 71 ? 6.726 -13.555 -11.822 1.00 90.12 71 GLN A O 1
ATOM 600 N N . PHE A 1 72 ? 7.641 -11.807 -10.738 1.00 92.31 72 PHE A N 1
ATOM 601 C CA . PHE A 1 72 ? 6.671 -11.776 -9.649 1.00 92.31 72 PHE A CA 1
ATOM 602 C C . PHE A 1 72 ? 5.249 -11.548 -10.172 1.00 92.31 72 PHE A C 1
ATOM 604 O O . PHE A 1 72 ? 4.319 -12.250 -9.758 1.00 92.31 72 PHE A O 1
ATOM 611 N N . CYS A 1 73 ? 5.075 -10.622 -11.123 1.00 93.06 73 CYS A N 1
ATOM 612 C CA . CYS A 1 73 ? 3.777 -10.353 -11.738 1.00 93.06 73 CYS A CA 1
ATOM 613 C C . CYS A 1 73 ? 3.195 -11.601 -12.403 1.00 93.06 73 CYS A C 1
ATOM 615 O O . CYS A 1 73 ? 2.046 -11.960 -12.135 1.00 93.06 73 CYS A O 1
ATOM 617 N N . ARG A 1 74 ? 3.998 -12.289 -13.225 1.00 90.88 74 ARG A N 1
ATOM 618 C CA . ARG A 1 74 ? 3.567 -13.476 -13.980 1.00 90.88 74 ARG A CA 1
ATOM 619 C C . ARG A 1 74 ? 3.308 -14.691 -13.095 1.00 90.88 74 ARG A C 1
ATOM 621 O O . ARG A 1 74 ? 2.366 -15.435 -13.353 1.00 90.88 74 ARG A O 1
ATOM 628 N N . GLN A 1 75 ? 4.148 -14.919 -12.087 1.00 89.44 75 GLN A N 1
ATOM 629 C CA . GLN A 1 75 ? 4.131 -16.164 -11.312 1.00 89.44 75 GLN A CA 1
ATOM 630 C C . GLN A 1 75 ? 3.261 -16.083 -10.054 1.00 89.44 75 GLN A C 1
ATOM 632 O O . GLN A 1 75 ? 2.633 -17.073 -9.682 1.00 89.44 75 GLN A O 1
ATOM 637 N N . ILE A 1 76 ? 3.223 -14.924 -9.390 1.00 91.06 76 ILE A N 1
ATOM 638 C CA . ILE A 1 76 ? 2.619 -14.782 -8.059 1.00 91.06 76 ILE A CA 1
ATOM 639 C C . ILE A 1 76 ? 1.415 -13.846 -8.110 1.00 91.06 76 ILE A C 1
ATOM 641 O O . ILE A 1 76 ? 0.294 -14.284 -7.837 1.00 91.06 76 ILE A O 1
ATOM 645 N N . PHE A 1 77 ? 1.620 -12.583 -8.484 1.00 92.81 77 PHE A N 1
ATOM 646 C CA . PHE A 1 77 ? 0.603 -11.532 -8.365 1.00 92.81 77 PHE A CA 1
ATOM 647 C C . PHE A 1 77 ? -0.646 -11.801 -9.220 1.00 92.81 77 PHE A C 1
ATOM 649 O O . PHE A 1 77 ? -1.770 -11.725 -8.717 1.00 92.81 77 PHE A O 1
ATOM 656 N N . CYS A 1 78 ? -0.448 -12.205 -10.481 1.00 93.06 78 CYS A N 1
ATOM 657 C CA . CYS A 1 78 ? -1.531 -12.517 -11.422 1.00 93.06 78 CYS A CA 1
ATOM 658 C C . CYS A 1 78 ? -2.059 -13.956 -11.300 1.00 93.06 78 CYS A C 1
ATOM 660 O O . CYS A 1 78 ? -2.883 -14.389 -12.109 1.00 93.06 78 CYS A O 1
ATOM 662 N N . SER A 1 79 ? -1.597 -14.738 -10.318 1.00 92.69 79 SER A N 1
ATOM 663 C CA . SER A 1 79 ? -2.183 -16.057 -10.080 1.00 92.69 79 SER A CA 1
ATOM 664 C C . SER A 1 79 ? -3.638 -15.903 -9.618 1.00 92.69 79 SER A C 1
ATOM 666 O O . SER A 1 79 ? -3.963 -15.030 -8.810 1.00 92.69 79 SER A O 1
ATOM 668 N N . LYS A 1 80 ? -4.535 -16.779 -10.094 1.00 92.19 80 LYS A N 1
ATOM 669 C CA . LYS A 1 80 ? -5.980 -16.707 -9.787 1.00 92.19 80 LYS A CA 1
ATOM 670 C C . LYS A 1 80 ? -6.259 -16.621 -8.283 1.00 92.19 80 LYS A C 1
ATOM 672 O O . LYS A 1 80 ? -7.109 -15.842 -7.857 1.00 92.19 80 LYS A O 1
ATOM 677 N N . SER A 1 81 ? -5.538 -17.409 -7.486 1.00 93.12 81 SER A N 1
ATOM 678 C CA . SER A 1 81 ? -5.679 -17.436 -6.028 1.00 93.12 81 SER A CA 1
ATOM 679 C C . SER A 1 81 ? -5.237 -16.121 -5.385 1.00 93.12 81 SER A C 1
ATOM 681 O O . SER A 1 81 ? -5.969 -15.581 -4.555 1.00 93.12 81 SER A O 1
ATOM 683 N N . MET A 1 82 ? -4.089 -15.573 -5.799 1.00 93.56 82 MET A N 1
ATOM 684 C CA . MET A 1 82 ? -3.562 -14.319 -5.256 1.00 93.56 82 MET A CA 1
ATOM 685 C C . MET A 1 82 ? -4.436 -13.128 -5.639 1.00 93.56 82 MET A C 1
ATOM 687 O O . MET A 1 82 ? -4.842 -12.359 -4.772 1.00 93.56 82 MET A O 1
ATOM 691 N N . THR A 1 83 ? -4.796 -13.009 -6.919 1.00 94.38 83 THR A N 1
ATOM 692 C CA . THR A 1 83 ? -5.675 -11.939 -7.402 1.00 94.38 83 THR A CA 1
ATOM 693 C C . THR A 1 83 ? -7.016 -11.964 -6.673 1.00 94.38 83 THR A C 1
ATOM 695 O O . THR A 1 83 ? -7.452 -10.940 -6.151 1.00 94.38 83 THR A O 1
ATOM 698 N N . LYS A 1 84 ? -7.646 -13.142 -6.545 1.00 95.25 84 LYS A N 1
ATOM 699 C CA . LYS A 1 84 ? -8.901 -13.287 -5.796 1.00 95.25 84 LYS A CA 1
ATOM 700 C C . LYS A 1 84 ? -8.737 -12.850 -4.339 1.00 95.25 84 LYS A C 1
ATOM 702 O O . LYS A 1 84 ? -9.574 -12.106 -3.832 1.00 95.25 84 LYS A O 1
ATOM 707 N N . TYR A 1 85 ? -7.669 -13.285 -3.672 1.00 96.50 85 TYR A N 1
ATOM 708 C CA . TYR A 1 85 ? -7.414 -12.921 -2.281 1.00 96.50 85 TYR A CA 1
ATOM 709 C C . TYR A 1 85 ? -7.214 -11.410 -2.105 1.00 96.50 85 TYR A C 1
ATOM 711 O O . TYR A 1 85 ? -7.858 -10.812 -1.241 1.00 96.50 85 TYR A O 1
ATOM 719 N N . LEU A 1 86 ? -6.380 -10.783 -2.939 1.00 97.00 86 LEU A N 1
ATOM 720 C CA . LEU A 1 86 ? -6.114 -9.346 -2.895 1.00 97.00 86 LEU A CA 1
ATOM 721 C C . LEU A 1 86 ? -7.385 -8.533 -3.143 1.00 97.00 86 LEU A C 1
ATOM 723 O O . LEU A 1 86 ? -7.724 -7.681 -2.331 1.00 97.00 86 LEU A O 1
ATOM 727 N N . VAL A 1 87 ? -8.137 -8.844 -4.200 1.00 95.50 87 VAL A N 1
ATOM 728 C CA . VAL A 1 87 ? -9.364 -8.113 -4.559 1.00 95.50 87 VAL A CA 1
ATOM 729 C C . VAL A 1 87 ? -10.450 -8.249 -3.492 1.00 95.50 87 VAL A C 1
ATOM 731 O O . VAL A 1 87 ? -11.234 -7.320 -3.290 1.00 95.50 87 VAL A O 1
ATOM 734 N N . MET A 1 88 ? -10.514 -9.385 -2.793 1.00 96.12 88 MET A N 1
ATOM 735 C CA . MET A 1 88 ? -11.466 -9.584 -1.699 1.00 96.12 88 MET A CA 1
ATOM 736 C C . MET A 1 88 ? -11.051 -8.835 -0.428 1.00 96.12 88 MET A C 1
ATOM 738 O O . MET A 1 88 ? -11.909 -8.241 0.221 1.00 96.12 88 MET A O 1
ATOM 742 N N . ASN A 1 89 ? -9.762 -8.814 -0.083 1.00 97.50 89 ASN A N 1
ATOM 743 C CA . ASN A 1 89 ? -9.301 -8.344 1.229 1.00 97.50 89 ASN A CA 1
ATOM 744 C C . ASN A 1 89 ? -8.736 -6.921 1.244 1.00 97.50 89 ASN A C 1
ATOM 746 O O . ASN A 1 89 ? -8.741 -6.303 2.307 1.00 97.50 89 ASN A O 1
ATOM 750 N N . TYR A 1 90 ? -8.311 -6.395 0.096 1.00 97.81 90 TYR A N 1
ATOM 751 C CA . TYR A 1 90 ? -7.593 -5.131 -0.034 1.00 97.81 90 TYR A CA 1
ATOM 752 C C . TYR A 1 90 ? -8.182 -4.244 -1.128 1.00 97.81 90 TYR A C 1
ATOM 754 O O . TYR A 1 90 ? -8.791 -4.704 -2.097 1.00 97.81 90 TYR A O 1
ATOM 762 N N . PHE A 1 91 ? -7.942 -2.946 -0.995 1.00 97.69 91 PHE A N 1
ATOM 763 C CA . PHE A 1 91 ? -7.959 -2.022 -2.117 1.00 97.69 91 PHE A CA 1
ATOM 764 C C . PHE A 1 91 ? -6.532 -1.885 -2.634 1.00 97.69 91 PHE A C 1
ATOM 766 O O . PHE A 1 91 ? -5.655 -1.526 -1.865 1.00 97.69 91 PHE A O 1
ATOM 773 N N . VAL A 1 92 ? -6.281 -2.182 -3.908 1.00 98.00 92 VAL A N 1
ATOM 774 C CA . VAL A 1 92 ? -4.933 -2.092 -4.488 1.00 98.00 92 VAL A CA 1
ATOM 775 C C . VAL A 1 92 ? -4.900 -0.938 -5.477 1.00 98.00 92 VAL A C 1
ATOM 777 O O . VAL A 1 92 ? -5.700 -0.907 -6.412 1.00 98.00 92 VAL A O 1
ATOM 780 N N . TRP A 1 93 ? -3.993 0.006 -5.257 1.00 98.00 93 TRP A N 1
ATOM 781 C CA . TRP A 1 93 ? -3.771 1.170 -6.103 1.00 98.00 93 TRP A CA 1
ATOM 782 C C . TRP A 1 93 ? -2.351 1.109 -6.690 1.00 98.00 93 TRP A C 1
ATOM 784 O O . TRP A 1 93 ? -1.411 0.900 -5.919 1.00 98.00 93 TRP A O 1
ATOM 794 N N . PRO A 1 94 ? -2.180 1.199 -8.020 1.00 97.31 94 PRO A N 1
ATOM 795 C CA . PRO A 1 94 ? -0.886 1.001 -8.658 1.00 97.31 94 PRO A CA 1
ATOM 796 C C . PRO A 1 94 ? -0.143 2.307 -8.948 1.00 97.31 94 PRO A C 1
ATOM 798 O O . PRO A 1 94 ? -0.761 3.323 -9.252 1.00 97.31 94 PRO A O 1
ATOM 801 N N . TRP A 1 95 ? 1.187 2.236 -8.962 1.00 96.38 95 TRP A N 1
ATOM 802 C CA . TRP A 1 95 ? 2.055 3.270 -9.523 1.00 96.38 95 TRP A CA 1
ATOM 803 C C . TRP A 1 95 ? 3.384 2.679 -9.998 1.00 96.38 95 TRP A C 1
ATOM 805 O O . TRP A 1 95 ? 3.798 1.615 -9.534 1.00 96.38 95 TRP A O 1
ATOM 815 N N . ASP A 1 96 ? 4.070 3.370 -10.904 1.00 95.12 96 ASP A N 1
ATOM 816 C CA . ASP A 1 96 ? 5.349 2.925 -11.461 1.00 95.12 96 ASP A CA 1
ATOM 817 C C . ASP A 1 96 ? 6.493 3.887 -11.109 1.00 95.12 96 ASP A C 1
ATOM 819 O O . ASP A 1 96 ? 6.426 5.091 -11.361 1.00 95.12 96 ASP A O 1
ATOM 823 N N . PHE A 1 97 ? 7.554 3.330 -10.529 1.00 94.19 97 PHE A N 1
ATOM 824 C CA . PHE A 1 97 ? 8.781 4.003 -10.098 1.00 94.19 97 PHE A CA 1
ATOM 825 C C . PHE A 1 97 ? 9.953 3.822 -11.060 1.00 94.19 97 PHE A C 1
ATOM 827 O O . PHE A 1 97 ? 11.076 4.210 -10.741 1.00 94.19 97 PHE A O 1
ATOM 834 N N . THR A 1 98 ? 9.721 3.257 -12.242 1.00 92.69 98 THR A N 1
ATOM 835 C CA . THR A 1 98 ? 10.783 3.051 -13.228 1.00 92.69 98 THR A CA 1
ATOM 836 C C . THR A 1 98 ? 11.474 4.362 -13.606 1.00 92.69 98 THR A C 1
ATOM 838 O O . THR A 1 98 ? 12.702 4.413 -13.693 1.00 92.69 98 THR A O 1
ATOM 841 N N . PHE A 1 99 ? 10.710 5.444 -13.768 1.00 92.25 99 PHE A N 1
ATOM 842 C CA . PHE A 1 99 ? 11.252 6.779 -14.007 1.00 92.25 99 PHE A CA 1
ATOM 843 C C . PHE A 1 99 ? 11.367 7.579 -12.703 1.00 92.25 99 PHE A C 1
ATOM 845 O O . PHE A 1 99 ? 10.408 7.686 -11.935 1.00 92.25 99 PHE A O 1
ATOM 852 N N . GLU A 1 100 ? 12.536 8.185 -12.467 1.00 89.00 100 GLU A N 1
ATOM 853 C CA . GLU A 1 100 ? 12.818 8.948 -11.238 1.00 89.00 100 GLU A CA 1
ATOM 854 C C . GLU A 1 100 ? 11.904 10.168 -11.067 1.00 89.00 100 GLU A C 1
ATOM 856 O O . GLU A 1 100 ? 11.576 10.543 -9.943 1.00 89.00 100 GLU A O 1
ATOM 861 N N . THR A 1 101 ? 11.446 10.769 -12.167 1.00 89.19 101 THR A N 1
ATOM 862 C CA . THR A 1 101 ? 10.475 11.876 -12.153 1.00 89.19 101 THR A CA 1
ATOM 863 C C . THR A 1 101 ? 9.172 11.450 -11.463 1.00 89.19 101 THR A C 1
ATOM 865 O O . THR A 1 101 ? 8.702 12.133 -10.553 1.00 89.19 101 THR A O 1
ATOM 868 N N . ASN A 1 102 ? 8.640 10.276 -11.812 1.00 88.56 102 ASN A N 1
ATOM 869 C CA . ASN A 1 102 ? 7.414 9.709 -11.253 1.00 88.56 102 ASN A CA 1
ATOM 870 C C . ASN A 1 102 ? 7.607 9.263 -9.798 1.00 88.56 102 ASN A C 1
ATOM 872 O O . ASN A 1 102 ? 6.692 9.409 -8.981 1.00 88.56 102 ASN A O 1
ATOM 876 N N . LYS A 1 103 ? 8.803 8.761 -9.461 1.00 88.25 103 LYS A N 1
ATOM 877 C CA . LYS A 1 103 ? 9.184 8.388 -8.093 1.00 88.25 103 LYS A CA 1
ATOM 878 C C . LYS A 1 103 ? 9.279 9.617 -7.180 1.00 88.25 103 LYS A C 1
ATOM 880 O O . LYS A 1 103 ? 8.524 9.732 -6.214 1.00 88.25 103 LYS A O 1
ATOM 885 N N . GLN A 1 104 ? 10.188 10.545 -7.481 1.00 81.44 104 GLN A N 1
ATOM 886 C CA . GLN A 1 104 ? 10.544 11.648 -6.584 1.00 81.44 104 GLN A CA 1
ATOM 887 C C . GLN A 1 104 ? 9.555 12.813 -6.626 1.00 81.44 104 GLN A C 1
ATOM 889 O O . GLN A 1 104 ? 9.137 13.313 -5.580 1.00 81.44 104 GLN A O 1
ATOM 894 N N . ARG A 1 105 ? 9.177 13.276 -7.824 1.00 70.19 105 ARG A N 1
ATOM 895 C CA . ARG A 1 105 ? 8.411 14.525 -7.969 1.00 70.19 105 ARG A CA 1
ATOM 896 C C . ARG A 1 105 ? 6.952 14.358 -7.569 1.00 70.19 105 ARG A C 1
ATOM 898 O O . ARG A 1 105 ? 6.347 15.319 -7.089 1.00 70.19 105 ARG A O 1
ATOM 905 N N . GLN A 1 106 ? 6.404 13.163 -7.773 1.00 73.94 106 GLN A N 1
ATOM 906 C CA . GLN A 1 106 ? 4.975 12.917 -7.630 1.00 73.94 106 GLN A CA 1
ATOM 907 C C . GLN A 1 106 ? 4.660 12.102 -6.391 1.00 73.94 106 GLN A C 1
ATOM 909 O O . GLN A 1 106 ? 4.168 12.662 -5.410 1.00 73.94 106 GLN A O 1
ATOM 914 N N . LEU A 1 107 ? 5.005 10.812 -6.386 1.00 81.56 107 LEU A N 1
ATOM 915 C CA . LEU A 1 107 ? 4.492 9.939 -5.340 1.00 81.56 107 LEU A CA 1
ATOM 916 C C . LEU A 1 107 ? 5.173 10.169 -3.993 1.00 81.56 107 LEU A C 1
ATOM 918 O O . LEU A 1 107 ? 4.484 10.288 -2.987 1.00 81.56 107 LEU A O 1
ATOM 922 N N . LEU A 1 108 ? 6.505 10.279 -3.936 1.00 86.75 108 LEU A N 1
ATOM 923 C CA . LEU A 1 108 ? 7.191 10.486 -2.653 1.00 86.75 108 LEU A CA 1
ATOM 924 C C . LEU A 1 108 ? 6.826 11.828 -2.009 1.00 86.75 108 LEU A C 1
ATOM 926 O O . LEU A 1 108 ? 6.677 11.910 -0.787 1.00 86.75 108 LEU A O 1
ATOM 930 N N . LYS A 1 109 ? 6.605 12.869 -2.820 1.00 87.50 109 LYS A N 1
ATOM 931 C CA . LYS A 1 109 ? 6.113 14.166 -2.343 1.00 87.50 109 LYS A CA 1
ATOM 932 C C . LYS A 1 109 ? 4.691 14.062 -1.784 1.00 87.50 109 LYS A C 1
ATOM 934 O O . LYS A 1 109 ? 4.422 14.598 -0.710 1.00 87.50 109 LYS A O 1
ATOM 939 N N . GLN A 1 110 ? 3.797 13.352 -2.474 1.00 88.06 110 GLN A N 1
ATOM 940 C CA . GLN A 1 110 ? 2.437 13.099 -1.992 1.00 88.06 110 GLN A CA 1
ATOM 941 C C . GLN A 1 110 ? 2.439 12.252 -0.714 1.00 88.06 110 GLN A C 1
ATOM 943 O O . GLN A 1 110 ? 1.803 12.628 0.265 1.00 88.06 110 GLN A O 1
ATOM 948 N N . ILE A 1 111 ? 3.207 11.161 -0.671 1.00 90.06 111 ILE A N 1
ATOM 949 C CA . ILE A 1 111 ? 3.357 10.308 0.515 1.00 90.06 111 ILE A CA 1
ATOM 950 C C . ILE A 1 111 ? 3.888 11.119 1.701 1.00 90.06 111 ILE A C 1
ATOM 952 O O . ILE A 1 111 ? 3.344 11.012 2.798 1.00 90.06 111 ILE A O 1
ATOM 956 N N . SER A 1 112 ? 4.880 11.987 1.477 1.00 90.75 112 SER A N 1
ATOM 957 C CA . SER A 1 112 ? 5.413 12.876 2.519 1.00 90.75 112 SER A CA 1
ATOM 958 C C . SER A 1 112 ? 4.338 13.795 3.097 1.00 90.75 112 SER A C 1
ATOM 960 O O . SER A 1 112 ? 4.327 14.049 4.298 1.00 90.75 112 SER A O 1
ATOM 962 N N . SER A 1 113 ? 3.433 14.286 2.246 1.00 89.00 113 SER A N 1
ATOM 963 C CA . SER A 1 113 ? 2.331 15.160 2.652 1.00 89.00 113 SER A CA 1
ATOM 964 C C . SER A 1 113 ? 1.176 14.415 3.324 1.00 89.00 113 SER A C 1
ATOM 966 O O . SER A 1 113 ? 0.493 15.005 4.156 1.00 89.00 113 SER A O 1
ATOM 968 N N . LEU A 1 114 ? 0.907 13.168 2.926 1.00 88.19 114 LEU A N 1
ATOM 969 C CA . LEU A 1 114 ? -0.284 12.415 3.337 1.00 88.19 114 LEU A CA 1
ATOM 970 C C . LEU A 1 114 ? -0.028 11.480 4.525 1.00 88.19 114 LEU A C 1
ATOM 972 O O . LEU A 1 114 ? -0.932 11.265 5.327 1.00 88.19 114 LEU A O 1
ATOM 976 N N . LEU A 1 115 ? 1.176 10.912 4.622 1.00 88.25 115 LEU A N 1
ATOM 977 C CA . LEU A 1 115 ? 1.568 9.960 5.668 1.00 88.25 115 LEU A CA 1
ATOM 978 C C . LEU A 1 115 ? 2.654 10.529 6.583 1.00 88.25 115 LEU A C 1
ATOM 980 O O . LEU A 1 115 ? 2.605 10.316 7.790 1.00 88.25 115 LEU A O 1
ATOM 984 N N . GLY A 1 116 ? 3.596 11.280 6.011 1.00 88.38 116 GLY A N 1
ATOM 985 C CA . GLY A 1 116 ? 4.728 11.846 6.734 1.00 88.38 116 GLY A CA 1
ATOM 986 C C . GLY A 1 116 ? 6.056 11.637 6.012 1.00 88.38 116 GLY A C 1
ATOM 987 O O . GLY A 1 116 ? 6.213 10.777 5.142 1.00 88.38 116 GLY A O 1
ATOM 988 N N . ILE A 1 117 ? 7.043 12.456 6.382 1.00 88.56 117 ILE A N 1
ATOM 989 C CA . ILE A 1 117 ? 8.390 12.444 5.783 1.00 88.56 117 ILE A CA 1
ATOM 990 C C . ILE A 1 117 ? 9.103 11.111 6.056 1.00 88.56 117 ILE A C 1
ATOM 992 O O . ILE A 1 117 ? 9.872 10.632 5.224 1.00 88.56 117 ILE A O 1
ATOM 996 N N . PHE A 1 118 ? 8.847 10.501 7.215 1.00 89.00 118 PHE A N 1
ATOM 997 C CA . PHE A 1 118 ? 9.491 9.255 7.618 1.00 89.00 118 PHE A CA 1
ATOM 998 C C . PHE A 1 118 ? 9.098 8.092 6.696 1.00 89.00 118 PHE A C 1
ATOM 1000 O O . PHE A 1 118 ? 9.965 7.389 6.181 1.00 89.00 118 PHE A O 1
ATOM 1007 N N . GLU A 1 119 ? 7.807 7.942 6.411 1.00 90.94 119 GLU A N 1
ATOM 1008 C CA . GLU A 1 119 ? 7.255 6.934 5.507 1.00 90.94 119 GLU A CA 1
ATOM 1009 C C . GLU A 1 119 ? 7.797 7.088 4.084 1.00 90.94 119 GLU A C 1
ATOM 1011 O O . GLU A 1 119 ? 8.178 6.097 3.457 1.00 90.94 119 GLU A O 1
ATOM 1016 N N . ALA A 1 120 ? 7.874 8.325 3.585 1.00 92.06 120 ALA A N 1
ATOM 1017 C CA . ALA A 1 120 ? 8.455 8.604 2.277 1.00 92.06 120 ALA A CA 1
ATOM 1018 C C . ALA A 1 120 ? 9.944 8.233 2.227 1.00 92.06 120 ALA A C 1
ATOM 1020 O O . ALA A 1 120 ? 10.383 7.594 1.273 1.00 92.06 120 ALA A O 1
ATOM 1021 N N . SER A 1 121 ? 10.707 8.571 3.271 1.00 91.38 121 SER A N 1
ATOM 1022 C CA . SER A 1 121 ? 12.134 8.249 3.356 1.00 91.38 121 SER A CA 1
ATOM 1023 C C . SER A 1 121 ? 12.392 6.742 3.393 1.00 91.38 121 SER A C 1
ATOM 1025 O O . SER A 1 121 ? 13.322 6.277 2.735 1.00 91.38 121 SER A O 1
ATOM 1027 N N . ILE A 1 122 ? 11.554 5.968 4.096 1.00 93.56 122 ILE A N 1
ATOM 1028 C CA . ILE A 1 122 ? 11.649 4.503 4.081 1.00 93.56 122 ILE A CA 1
ATOM 1029 C C . ILE A 1 122 ? 11.490 3.984 2.652 1.00 93.56 122 ILE A C 1
ATOM 1031 O O . ILE A 1 122 ? 12.332 3.214 2.199 1.00 93.56 122 ILE A O 1
ATOM 1035 N N . ILE A 1 123 ? 10.440 4.407 1.941 1.00 93.69 123 ILE A N 1
ATOM 1036 C CA . ILE A 1 123 ? 10.160 3.936 0.576 1.00 93.69 123 ILE A CA 1
ATOM 1037 C C . ILE A 1 123 ? 11.282 4.343 -0.386 1.00 93.69 123 ILE A C 1
ATOM 1039 O O . ILE A 1 123 ? 11.699 3.533 -1.211 1.00 93.69 123 ILE A O 1
ATOM 1043 N N . ASP A 1 124 ? 11.798 5.567 -0.263 1.00 93.12 124 ASP A N 1
ATOM 1044 C CA . ASP A 1 124 ? 12.880 6.064 -1.115 1.00 93.12 124 ASP A CA 1
ATOM 1045 C C . ASP A 1 124 ? 14.192 5.290 -0.919 1.00 93.12 124 ASP A C 1
ATOM 1047 O O . ASP A 1 124 ? 14.913 5.038 -1.885 1.00 93.12 124 ASP A O 1
ATOM 1051 N N . SER A 1 125 ? 14.460 4.846 0.316 1.00 92.94 125 SER A N 1
ATOM 1052 C CA . SER A 1 125 ? 15.662 4.082 0.675 1.00 92.94 125 SER A CA 1
ATOM 1053 C C . SER A 1 125 ? 15.695 2.646 0.137 1.00 92.94 125 SER A C 1
ATOM 1055 O O . SER A 1 125 ? 16.739 1.995 0.207 1.00 92.94 125 SER A O 1
ATOM 1057 N N . ILE A 1 126 ? 14.577 2.127 -0.388 1.00 92.81 126 ILE A N 1
ATOM 1058 C CA . ILE A 1 126 ? 14.513 0.754 -0.894 1.00 92.81 126 ILE A CA 1
ATOM 1059 C C . ILE A 1 126 ? 15.229 0.655 -2.248 1.00 92.81 126 ILE A C 1
ATOM 1061 O O . ILE A 1 126 ? 14.854 1.369 -3.183 1.00 92.81 126 ILE A O 1
ATOM 1065 N N . PRO A 1 127 ? 16.213 -0.253 -2.398 1.00 91.56 127 PRO A N 1
ATOM 1066 C CA . PRO A 1 127 ? 16.937 -0.405 -3.652 1.00 91.56 127 PRO A CA 1
ATOM 1067 C C . PRO A 1 127 ? 16.055 -1.041 -4.734 1.00 91.56 127 PRO A C 1
ATOM 1069 O O . PRO A 1 127 ? 15.163 -1.846 -4.447 1.00 91.56 127 PRO A O 1
ATOM 1072 N N . ASP A 1 128 ? 16.345 -0.719 -5.997 1.00 91.06 128 ASP A N 1
ATOM 1073 C CA . ASP A 1 128 ? 15.569 -1.165 -7.163 1.00 91.06 128 ASP A CA 1
ATOM 1074 C C . ASP A 1 128 ? 15.405 -2.699 -7.222 1.00 91.06 128 ASP A C 1
ATOM 1076 O O . ASP A 1 128 ? 14.348 -3.209 -7.585 1.00 91.06 128 ASP A O 1
ATOM 1080 N N . GLU A 1 129 ? 16.403 -3.457 -6.767 1.00 90.12 129 GLU A N 1
ATOM 1081 C CA . GLU A 1 129 ? 16.406 -4.929 -6.729 1.00 90.12 129 GLU A CA 1
ATOM 1082 C C . GLU A 1 129 ? 15.344 -5.573 -5.817 1.00 90.12 129 GLU A C 1
ATOM 1084 O O . GLU A 1 129 ? 15.069 -6.774 -5.942 1.00 90.12 129 GLU A O 1
ATOM 1089 N N . ASN A 1 130 ? 14.726 -4.790 -4.931 1.00 91.69 130 ASN A N 1
ATOM 1090 C CA . ASN A 1 130 ? 13.714 -5.260 -3.984 1.00 91.69 130 ASN A CA 1
ATOM 1091 C C . ASN A 1 130 ? 12.271 -5.022 -4.454 1.00 91.69 130 ASN A C 1
ATOM 1093 O O . ASN A 1 130 ? 11.326 -5.498 -3.814 1.00 91.69 130 ASN A O 1
ATOM 1097 N N . TYR A 1 131 ? 12.092 -4.346 -5.592 1.00 93.38 131 TYR A N 1
ATOM 1098 C CA . TYR A 1 131 ? 10.787 -4.172 -6.229 1.00 93.38 131 TYR A CA 1
ATOM 1099 C C . TYR A 1 131 ? 10.239 -5.510 -6.764 1.00 93.38 131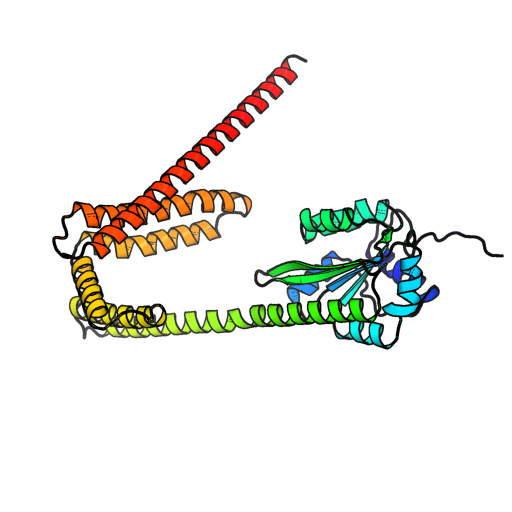 TYR A C 1
ATOM 1101 O O . TYR A 1 131 ? 11.015 -6.421 -7.052 1.00 93.38 131 TYR A O 1
ATOM 1109 N N . PRO A 1 132 ? 8.910 -5.674 -6.874 1.00 95.25 132 PRO A N 1
ATOM 1110 C CA . PRO A 1 132 ? 7.881 -4.677 -6.611 1.00 95.25 132 PRO A CA 1
ATOM 1111 C C . PRO A 1 132 ? 7.577 -4.536 -5.116 1.00 95.25 132 PRO A C 1
ATOM 1113 O O . PRO A 1 132 ? 7.776 -5.473 -4.331 1.00 95.25 132 PRO A O 1
ATOM 1116 N N . LEU A 1 133 ? 7.077 -3.363 -4.723 1.00 95.69 133 LEU A N 1
ATOM 1117 C CA . LEU A 1 133 ? 6.759 -3.051 -3.329 1.00 95.69 133 LEU A CA 1
ATOM 1118 C C . LEU A 1 133 ? 5.255 -3.034 -3.078 1.00 95.69 133 LEU A C 1
ATOM 1120 O O . LEU A 1 133 ? 4.470 -2.600 -3.920 1.00 95.69 133 LEU A O 1
ATOM 1124 N N . PHE A 1 134 ? 4.872 -3.475 -1.883 1.00 96.81 134 PHE A N 1
ATOM 1125 C CA . PHE A 1 134 ? 3.502 -3.416 -1.383 1.00 96.81 134 PHE A CA 1
ATOM 1126 C C . PHE A 1 134 ? 3.486 -2.626 -0.081 1.00 96.81 134 PHE A C 1
ATOM 1128 O O . PHE A 1 134 ? 3.833 -3.151 0.980 1.00 96.81 134 PHE A O 1
ATOM 1135 N N . VAL A 1 135 ? 3.080 -1.364 -0.168 1.00 96.88 135 VAL A N 1
ATOM 1136 C CA . VAL A 1 135 ? 2.922 -0.486 0.995 1.00 96.88 135 VAL A CA 1
ATOM 1137 C C . VAL A 1 135 ? 1.510 -0.669 1.537 1.00 96.88 135 VAL A C 1
ATOM 1139 O O . VAL A 1 135 ? 0.546 -0.308 0.865 1.00 96.88 135 VAL A O 1
ATOM 1142 N N . ILE A 1 136 ? 1.368 -1.239 2.733 1.00 97.62 136 ILE A N 1
ATOM 1143 C CA . ILE A 1 136 ? 0.057 -1.529 3.325 1.00 97.62 136 ILE A CA 1
ATOM 1144 C C . ILE A 1 136 ? -0.316 -0.430 4.313 1.00 97.62 136 ILE A C 1
ATOM 1146 O O . ILE A 1 136 ? 0.326 -0.258 5.352 1.00 97.62 136 ILE A O 1
ATOM 1150 N N . LEU A 1 137 ? -1.395 0.277 3.995 1.00 97.12 137 LEU A N 1
ATOM 1151 C CA . LEU A 1 137 ? -1.920 1.414 4.732 1.00 97.12 137 LEU A CA 1
ATOM 1152 C C . LEU A 1 137 ? -3.254 1.065 5.391 1.00 97.12 137 LEU A C 1
ATOM 1154 O O . LEU A 1 137 ? -4.142 0.469 4.772 1.00 97.12 137 LEU A O 1
ATOM 1158 N N . ILE A 1 138 ? -3.415 1.478 6.647 1.00 95.69 138 ILE A N 1
ATOM 1159 C CA . ILE A 1 138 ? -4.683 1.376 7.380 1.00 95.69 138 ILE A CA 1
ATOM 1160 C C . ILE A 1 138 ? -4.966 2.656 8.160 1.00 95.69 138 ILE A C 1
ATOM 1162 O O . ILE A 1 138 ? -4.047 3.385 8.530 1.00 95.69 138 ILE A O 1
ATOM 1166 N N . ARG A 1 139 ? -6.242 2.893 8.475 1.00 93.38 139 ARG A N 1
ATOM 1167 C CA . ARG A 1 139 ? -6.647 3.935 9.420 1.00 93.38 139 ARG A CA 1
ATOM 1168 C C . ARG A 1 139 ? -6.321 3.516 10.853 1.00 93.38 139 ARG A C 1
ATOM 1170 O O . ARG A 1 139 ? -6.621 2.390 11.266 1.00 93.38 139 ARG A O 1
ATOM 1177 N N . ASN A 1 140 ? -5.731 4.417 11.626 1.00 88.44 140 ASN A N 1
ATOM 1178 C CA . ASN A 1 140 ? -5.448 4.257 13.045 1.00 88.44 140 ASN A CA 1
ATOM 1179 C C . ASN A 1 140 ? -6.625 4.652 13.943 1.00 88.44 140 ASN A C 1
ATOM 1181 O O . ASN A 1 140 ? -7.650 5.168 13.502 1.00 88.44 140 ASN A O 1
ATOM 1185 N N . GLN A 1 141 ? -6.485 4.361 15.236 1.00 83.62 141 GLN A N 1
ATOM 1186 C CA . GLN A 1 141 ? -7.516 4.658 16.233 1.00 83.62 141 GLN A CA 1
ATOM 1187 C C . GLN A 1 141 ? -7.747 6.158 16.469 1.00 83.62 141 GLN A C 1
ATOM 1189 O O . GLN A 1 141 ? -8.760 6.523 17.055 1.00 83.62 141 GLN A O 1
ATOM 1194 N N . PHE A 1 142 ? -6.825 7.007 16.015 1.00 83.62 142 PHE A N 1
ATOM 1195 C CA . PHE A 1 142 ? -6.892 8.461 16.133 1.00 83.62 142 PHE A CA 1
ATOM 1196 C C . PHE A 1 142 ? -7.503 9.133 14.897 1.00 83.62 142 PHE A C 1
ATOM 1198 O O . PHE A 1 142 ? -7.867 10.300 14.967 1.00 83.62 142 PHE A O 1
ATOM 1205 N N . GLY A 1 143 ? -7.701 8.386 13.807 1.00 83.31 143 GLY A N 1
ATOM 1206 C CA . GLY A 1 143 ? -8.275 8.894 12.562 1.00 83.31 143 GLY A CA 1
ATOM 1207 C C . GLY A 1 143 ? -7.272 9.053 11.424 1.00 83.31 143 GLY A C 1
ATOM 1208 O O . GLY A 1 143 ? -7.709 9.189 10.287 1.00 83.31 143 GLY A O 1
ATOM 1209 N N . ASP A 1 144 ? -5.973 8.956 11.700 1.00 86.31 144 ASP A N 1
ATOM 1210 C CA . ASP A 1 144 ? -4.921 9.137 10.697 1.00 86.31 144 ASP A CA 1
ATOM 1211 C C . ASP A 1 144 ? -4.633 7.843 9.932 1.00 86.31 144 ASP A C 1
ATOM 1213 O O . ASP A 1 144 ? -4.982 6.742 10.372 1.00 86.31 144 ASP A O 1
ATOM 1217 N N . VAL A 1 145 ? -3.961 7.956 8.789 1.00 91.50 145 VAL A N 1
ATOM 1218 C CA . VAL A 1 145 ? -3.469 6.799 8.033 1.00 91.50 145 VAL A CA 1
ATOM 1219 C C . VAL A 1 145 ? -2.037 6.496 8.439 1.00 91.50 145 VAL A C 1
ATOM 1221 O O . VAL A 1 145 ? -1.221 7.395 8.588 1.00 91.50 145 VAL A O 1
ATOM 1224 N N . GLN A 1 146 ? -1.733 5.214 8.611 1.00 92.06 146 GLN A N 1
ATOM 1225 C CA . GLN A 1 146 ? -0.393 4.745 8.941 1.00 92.06 146 GLN A CA 1
ATOM 1226 C C . GLN A 1 146 ? 0.010 3.584 8.032 1.00 92.06 146 GLN A C 1
ATOM 1228 O O . GLN A 1 146 ? -0.826 2.750 7.658 1.00 92.06 146 GLN A O 1
ATOM 1233 N N . MET A 1 147 ? 1.305 3.493 7.740 1.00 94.81 147 MET A N 1
ATOM 1234 C CA . MET A 1 147 ? 1.902 2.316 7.119 1.00 94.81 147 MET A CA 1
ATOM 1235 C C . MET A 1 147 ? 2.102 1.228 8.176 1.00 94.81 147 MET A C 1
ATOM 1237 O O . MET A 1 147 ? 2.796 1.438 9.165 1.00 94.81 147 MET A O 1
ATOM 1241 N N . ILE A 1 148 ? 1.485 0.060 7.984 1.00 95.12 148 ILE A N 1
ATOM 1242 C CA . ILE A 1 148 ? 1.642 -1.079 8.908 1.00 95.12 148 ILE A CA 1
ATOM 1243 C C . ILE A 1 148 ? 2.607 -2.138 8.411 1.00 95.12 148 ILE A C 1
ATOM 1245 O O . ILE A 1 148 ? 3.058 -2.962 9.205 1.00 95.12 148 ILE A O 1
ATOM 1249 N N . ASN A 1 149 ? 2.863 -2.173 7.106 1.00 95.06 149 ASN A N 1
ATOM 1250 C CA . ASN A 1 149 ? 3.797 -3.118 6.525 1.00 95.06 149 ASN A CA 1
ATOM 1251 C C . ASN A 1 149 ? 4.301 -2.632 5.163 1.00 95.06 149 ASN A C 1
ATOM 1253 O O . ASN A 1 149 ? 3.581 -1.932 4.446 1.00 95.06 149 ASN A O 1
ATOM 1257 N N . LEU A 1 150 ? 5.510 -3.060 4.812 1.00 95.38 150 LEU A N 1
ATOM 1258 C CA . LEU A 1 150 ? 6.161 -2.812 3.531 1.00 95.38 150 LEU A CA 1
ATOM 1259 C C . LEU A 1 150 ? 6.729 -4.137 3.017 1.00 95.38 150 LEU A C 1
ATOM 1261 O O . LEU A 1 150 ? 7.749 -4.610 3.516 1.00 95.38 150 LEU A O 1
ATOM 1265 N N . LEU A 1 151 ? 6.072 -4.741 2.025 1.00 94.69 151 LEU A N 1
ATOM 1266 C CA . LEU A 1 151 ? 6.516 -6.023 1.470 1.00 94.69 151 LEU A CA 1
ATOM 1267 C C . LEU A 1 151 ? 7.424 -5.785 0.264 1.00 94.69 151 LEU A C 1
ATOM 1269 O O . LEU A 1 151 ? 6.998 -5.192 -0.727 1.00 94.69 151 LEU A O 1
ATOM 1273 N N . GLN A 1 152 ? 8.652 -6.292 0.342 1.00 92.38 152 GLN A N 1
ATOM 1274 C CA . GLN A 1 152 ? 9.644 -6.269 -0.735 1.00 92.38 152 GLN A CA 1
ATOM 1275 C C . GLN A 1 152 ? 9.572 -7.587 -1.502 1.00 92.38 152 GLN A C 1
ATOM 1277 O O . GLN A 1 152 ? 10.219 -8.575 -1.154 1.00 92.38 152 GLN A O 1
ATOM 1282 N N . SER A 1 153 ? 8.696 -7.638 -2.499 1.00 82.50 153 SER A N 1
ATOM 1283 C CA . SER A 1 153 ? 8.284 -8.909 -3.098 1.00 82.50 153 SER A CA 1
ATOM 1284 C C . SER A 1 153 ? 9.252 -9.461 -4.145 1.00 82.50 153 SER A C 1
ATOM 1286 O O . SER A 1 153 ? 9.130 -10.629 -4.510 1.00 82.50 153 SER A O 1
ATOM 1288 N N . GLY A 1 154 ? 10.272 -8.689 -4.543 1.00 73.88 154 GLY A N 1
ATOM 1289 C CA . GLY A 1 154 ? 11.288 -9.126 -5.503 1.00 73.88 154 GLY A CA 1
ATOM 1290 C C . GLY A 1 154 ? 12.013 -10.415 -5.101 1.00 73.88 154 GLY A C 1
ATOM 1291 O O . GLY A 1 154 ? 12.380 -11.196 -5.969 1.00 73.88 154 GLY A O 1
ATOM 1292 N N . ASN A 1 155 ? 12.173 -10.691 -3.803 1.00 74.69 155 ASN A N 1
ATOM 1293 C CA . ASN A 1 155 ? 12.914 -11.860 -3.303 1.00 74.69 155 ASN A CA 1
ATOM 1294 C C . ASN A 1 155 ? 12.051 -12.898 -2.566 1.00 74.69 155 ASN A C 1
ATOM 1296 O O . ASN A 1 155 ? 12.586 -13.888 -2.067 1.00 74.69 155 ASN A O 1
ATOM 1300 N N . LEU A 1 156 ? 10.737 -12.686 -2.460 1.00 79.62 156 LEU A N 1
ATOM 1301 C CA . LEU A 1 156 ? 9.870 -13.530 -1.635 1.00 79.62 156 LEU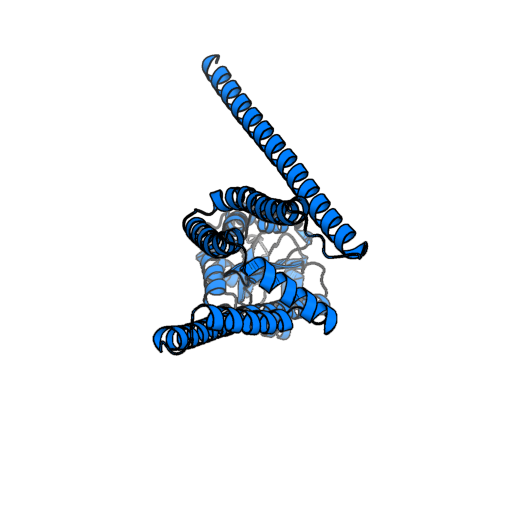 A CA 1
ATOM 1302 C C . LEU A 1 156 ? 9.316 -14.723 -2.416 1.00 79.62 156 LEU A C 1
ATOM 1304 O O . LEU A 1 156 ? 8.915 -14.608 -3.575 1.00 79.62 156 LEU A O 1
ATOM 1308 N N . ARG A 1 157 ? 9.226 -15.877 -1.746 1.00 84.88 157 ARG A N 1
ATOM 1309 C CA . ARG A 1 157 ? 8.452 -17.018 -2.253 1.00 84.88 157 ARG A CA 1
ATOM 1310 C C . ARG A 1 157 ? 6.960 -16.723 -2.086 1.00 84.88 157 ARG A C 1
ATOM 1312 O O . ARG A 1 157 ? 6.561 -15.910 -1.252 1.00 84.88 157 ARG A O 1
ATOM 1319 N N . MET A 1 158 ? 6.125 -17.417 -2.860 1.00 84.62 158 MET A N 1
ATOM 1320 C CA . MET A 1 158 ? 4.668 -17.240 -2.825 1.00 84.62 158 MET A CA 1
ATOM 1321 C C . MET A 1 158 ? 4.090 -17.407 -1.410 1.00 84.62 158 MET A C 1
ATOM 1323 O O . MET A 1 158 ? 3.286 -16.579 -0.985 1.00 84.62 158 MET A O 1
ATOM 1327 N N . ASP A 1 159 ? 4.529 -18.434 -0.680 1.00 89.31 159 ASP A N 1
ATOM 1328 C CA . ASP A 1 159 ? 4.020 -18.747 0.660 1.00 89.31 159 ASP A CA 1
ATOM 1329 C C . ASP A 1 159 ? 4.399 -17.675 1.690 1.00 89.31 159 ASP A C 1
ATOM 1331 O O . ASP A 1 159 ? 3.571 -17.287 2.519 1.00 89.31 159 ASP A O 1
ATOM 1335 N N . ASP A 1 160 ? 5.619 -17.140 1.600 1.00 91.00 160 ASP A N 1
ATOM 1336 C CA . ASP A 1 160 ? 6.099 -16.073 2.481 1.00 91.00 160 ASP A CA 1
ATOM 1337 C C . ASP A 1 160 ? 5.321 -14.779 2.231 1.00 91.00 160 ASP A C 1
ATOM 1339 O O . ASP A 1 160 ? 4.863 -14.122 3.169 1.00 91.00 160 ASP A O 1
ATOM 1343 N N . PHE A 1 161 ? 5.115 -14.437 0.956 1.00 91.81 161 PHE A N 1
ATOM 1344 C CA . PHE A 1 161 ? 4.336 -13.268 0.563 1.00 91.81 161 PHE A CA 1
ATOM 1345 C C . PHE A 1 161 ? 2.878 -13.383 1.030 1.00 91.81 161 PHE A C 1
ATOM 1347 O O . PHE A 1 161 ? 2.337 -12.451 1.629 1.00 91.81 161 PHE A O 1
ATOM 1354 N N . TYR A 1 162 ? 2.251 -14.545 0.829 1.00 92.88 162 TYR A N 1
ATOM 1355 C CA . TYR A 1 162 ? 0.886 -14.797 1.289 1.00 92.88 162 TYR A CA 1
ATOM 1356 C C . TYR A 1 162 ? 0.775 -14.722 2.817 1.00 92.88 162 TYR A C 1
ATOM 1358 O O . TYR A 1 162 ? -0.144 -14.090 3.337 1.00 92.88 162 TYR A O 1
ATOM 1366 N N . SER A 1 163 ? 1.733 -15.302 3.543 1.00 94.19 163 SER A N 1
ATOM 1367 C CA . SER A 1 163 ? 1.762 -15.273 5.010 1.00 94.19 163 SER A CA 1
ATOM 1368 C C . SER A 1 163 ? 1.849 -13.845 5.551 1.00 94.19 163 SER A C 1
ATOM 1370 O O . SER A 1 163 ? 1.116 -13.491 6.477 1.00 94.19 163 SER A O 1
ATOM 1372 N N . GLN A 1 164 ? 2.675 -12.995 4.936 1.00 95.00 164 GLN A N 1
ATOM 1373 C CA . GLN A 1 164 ? 2.786 -11.586 5.321 1.00 95.00 164 GLN A CA 1
ATOM 1374 C C . GLN A 1 164 ? 1.503 -10.798 5.019 1.00 95.00 164 GLN A C 1
ATOM 1376 O O . GLN A 1 164 ? 1.082 -9.981 5.840 1.00 95.00 164 GLN A O 1
ATOM 1381 N N . LEU A 1 165 ? 0.823 -11.080 3.900 1.00 96.06 165 LEU A N 1
ATOM 1382 C CA . LEU A 1 165 ? -0.492 -10.496 3.624 1.00 96.06 165 LEU A CA 1
ATOM 1383 C C . LEU A 1 165 ? -1.525 -10.920 4.676 1.00 96.06 165 LEU A C 1
ATOM 1385 O O . LEU A 1 165 ? -2.221 -10.075 5.235 1.00 96.06 165 LEU A O 1
ATOM 1389 N N . VAL A 1 166 ? -1.618 -12.211 5.001 1.00 96.31 166 VAL A N 1
ATOM 1390 C CA . VAL A 1 166 ? -2.533 -12.699 6.049 1.00 96.31 166 VAL A CA 1
ATOM 1391 C C . VAL A 1 166 ? -2.249 -12.008 7.387 1.00 96.31 166 VAL A C 1
ATOM 1393 O O . VAL A 1 166 ? -3.175 -11.506 8.027 1.00 96.31 166 VAL A O 1
ATOM 1396 N N . GLN A 1 167 ? -0.975 -11.885 7.768 1.00 96.62 167 GLN A N 1
ATOM 1397 C CA . GLN A 1 167 ? -0.569 -11.183 8.985 1.00 96.62 167 GLN A CA 1
ATOM 1398 C C . GLN A 1 167 ? -1.015 -9.713 8.983 1.00 96.62 167 GLN A C 1
ATOM 1400 O O . GLN A 1 167 ? -1.579 -9.233 9.971 1.00 96.62 167 GLN A O 1
ATOM 1405 N N . SER A 1 168 ? -0.809 -8.989 7.881 1.00 96.69 168 SER A N 1
ATOM 1406 C CA . SER A 1 168 ? -1.255 -7.599 7.751 1.00 96.69 168 SER A CA 1
ATOM 1407 C C . SER A 1 168 ? -2.779 -7.465 7.815 1.00 96.69 168 SER A C 1
ATOM 1409 O O . SER A 1 168 ? -3.285 -6.514 8.416 1.00 96.69 168 SER A O 1
ATOM 1411 N N . GLN A 1 169 ? -3.524 -8.436 7.281 1.00 96.56 169 GLN A N 1
ATOM 1412 C CA . GLN A 1 169 ? -4.983 -8.456 7.385 1.00 96.56 169 GLN A CA 1
ATOM 1413 C C . GLN A 1 169 ? -5.463 -8.684 8.823 1.00 96.56 169 GLN A C 1
ATOM 1415 O O . GLN A 1 169 ? -6.450 -8.086 9.260 1.00 96.56 169 GLN A O 1
ATOM 1420 N N . ASP A 1 170 ? -4.762 -9.512 9.593 1.00 95.94 170 ASP A N 1
ATOM 1421 C CA . ASP A 1 170 ? -5.074 -9.718 11.006 1.00 95.94 170 ASP A CA 1
ATOM 1422 C C . ASP A 1 170 ? -4.782 -8.473 11.848 1.00 95.94 170 ASP A C 1
ATOM 1424 O O . ASP A 1 170 ? -5.567 -8.141 12.746 1.00 95.94 170 ASP A O 1
ATOM 1428 N N . LEU A 1 171 ? -3.702 -7.745 11.544 1.00 94.81 171 LEU A N 1
ATOM 1429 C CA . LEU A 1 171 ? -3.416 -6.445 12.157 1.00 94.81 171 LEU A CA 1
ATOM 1430 C C . LEU A 1 171 ? -4.536 -5.441 11.868 1.00 94.81 171 LEU A C 1
ATOM 1432 O O . LEU A 1 171 ? -5.058 -4.827 12.803 1.00 94.81 171 LEU A O 1
ATOM 1436 N N . PHE A 1 172 ? -4.982 -5.352 10.612 1.00 95.31 172 PHE A N 1
ATOM 1437 C CA . PHE A 1 172 ? -6.130 -4.528 10.241 1.00 95.31 172 PHE A CA 1
ATOM 1438 C C . PHE A 1 172 ? -7.385 -4.906 11.033 1.00 95.31 172 PHE A C 1
ATOM 1440 O O . PHE A 1 172 ? -7.984 -4.047 11.673 1.00 95.31 172 PHE A O 1
ATOM 1447 N N . LYS A 1 173 ? -7.760 -6.190 11.081 1.00 94.12 173 LYS A N 1
ATOM 1448 C CA . LYS A 1 173 ? -8.949 -6.646 11.826 1.00 94.12 173 LYS A CA 1
ATOM 1449 C C . LYS A 1 173 ? -8.866 -6.333 13.320 1.00 94.12 173 LYS A C 1
ATOM 1451 O O . LYS A 1 173 ? -9.887 -6.034 13.940 1.00 94.12 173 LYS A O 1
ATOM 1456 N N . LYS A 1 174 ? -7.679 -6.434 13.928 1.00 92.38 174 LYS A N 1
ATOM 1457 C CA . LYS A 1 174 ? -7.461 -6.063 15.337 1.00 92.38 174 LYS A CA 1
ATOM 1458 C C . LYS A 1 174 ? -7.662 -4.561 15.541 1.00 92.38 174 LYS A C 1
ATOM 1460 O O . LYS A 1 174 ? -8.334 -4.167 16.493 1.00 92.38 174 LYS A O 1
ATOM 1465 N N . GLN A 1 175 ? -7.123 -3.742 14.644 1.00 90.25 175 GLN A N 1
ATOM 1466 C CA . GLN A 1 175 ? -7.230 -2.286 14.700 1.00 90.25 175 GLN A CA 1
ATOM 1467 C C . GLN A 1 175 ? -8.654 -1.796 14.427 1.00 90.25 175 GLN A C 1
ATOM 1469 O O . GLN A 1 175 ? -9.193 -1.009 15.199 1.00 90.25 175 GLN A O 1
ATOM 1474 N N . HIS A 1 176 ? -9.309 -2.338 13.404 1.00 89.00 176 HIS A N 1
ATOM 1475 C CA . HIS A 1 176 ? -10.691 -2.031 13.051 1.00 89.00 176 HIS A CA 1
ATOM 1476 C C . HIS A 1 176 ? -11.649 -2.320 14.221 1.00 89.00 176 HIS A C 1
ATOM 1478 O O . HIS A 1 176 ? -12.487 -1.489 14.563 1.00 89.00 176 HIS A O 1
ATOM 1484 N N . ARG A 1 177 ? -11.449 -3.432 14.948 1.00 87.38 177 ARG A N 1
ATOM 1485 C CA . ARG A 1 177 ? -12.197 -3.718 16.189 1.00 87.38 177 ARG A CA 1
ATOM 1486 C C . ARG A 1 177 ? -11.967 -2.681 17.292 1.00 87.38 177 ARG A C 1
ATOM 1488 O O . ARG A 1 177 ? -12.882 -2.423 18.068 1.00 87.38 177 ARG A O 1
ATOM 1495 N N . ARG A 1 178 ? -10.766 -2.102 17.401 1.00 84.75 178 ARG A N 1
ATOM 1496 C CA . ARG A 1 178 ? -10.486 -1.028 18.373 1.00 84.75 178 ARG A CA 1
ATOM 1497 C C . ARG A 1 178 ? -11.167 0.281 17.994 1.00 84.75 178 ARG A C 1
ATOM 1499 O O . ARG A 1 178 ? -11.583 0.979 18.904 1.00 84.75 178 ARG A O 1
ATOM 1506 N N . ILE A 1 179 ? -11.306 0.570 16.699 1.00 81.75 179 ILE A N 1
ATOM 1507 C CA . ILE A 1 179 ? -11.989 1.765 16.172 1.00 81.75 179 ILE A CA 1
ATOM 1508 C C . ILE A 1 179 ? -13.511 1.674 16.329 1.00 81.75 179 ILE A C 1
ATOM 1510 O O . ILE A 1 179 ? -14.148 2.696 16.531 1.00 81.75 179 ILE A O 1
ATOM 1514 N N . GLN A 1 180 ? -14.099 0.474 16.290 1.00 71.88 180 GLN A N 1
ATOM 1515 C CA . GLN A 1 180 ? -15.542 0.282 16.513 1.00 71.88 180 GLN A CA 1
ATOM 1516 C C . GLN A 1 180 ? -15.946 0.274 18.001 1.00 71.88 180 GLN A C 1
ATOM 1518 O O . GLN A 1 180 ? -17.089 0.555 18.347 1.00 71.88 180 GLN A O 1
ATOM 1523 N N . ARG A 1 181 ? -15.020 -0.047 18.913 1.00 65.25 181 ARG A N 1
ATOM 1524 C CA . ARG A 1 181 ? -15.271 -0.074 20.368 1.00 65.25 181 ARG A CA 1
ATOM 1525 C C . ARG A 1 181 ? -15.371 1.277 21.123 1.00 65.25 181 ARG A C 1
ATOM 1527 O O . ARG A 1 181 ? -15.938 1.244 22.215 1.00 65.25 181 ARG A O 1
ATOM 1534 N N . PRO A 1 182 ? -14.852 2.436 20.668 1.00 55.81 182 PRO A N 1
ATOM 1535 C CA . PRO A 1 182 ? -14.754 3.633 21.493 1.00 55.81 182 PRO A CA 1
ATOM 1536 C C . PRO A 1 182 ? -16.086 4.380 21.631 1.00 55.81 182 PRO A C 1
ATOM 1538 O O . PRO A 1 182 ? -16.326 4.930 22.702 1.00 55.81 182 PRO A O 1
ATOM 1541 N N . GLU A 1 183 ? -16.983 4.347 20.636 1.00 49.44 183 GLU A N 1
ATOM 1542 C CA . GLU A 1 183 ? -18.309 4.985 20.745 1.00 49.44 183 GLU A CA 1
ATOM 1543 C C . GLU A 1 183 ? -19.160 4.348 21.849 1.00 49.44 183 GLU A C 1
ATOM 1545 O O . GLU A 1 183 ? -19.744 5.054 22.668 1.00 49.44 183 GLU A O 1
ATOM 1550 N N . ILE A 1 184 ? -19.156 3.016 21.948 1.00 51.72 184 ILE A N 1
ATOM 1551 C CA . ILE A 1 184 ? -19.940 2.286 22.955 1.00 51.72 184 ILE A CA 1
ATOM 1552 C C . ILE A 1 184 ? -19.452 2.632 24.367 1.00 51.72 184 ILE A C 1
ATOM 1554 O O . ILE A 1 184 ? -20.249 2.987 25.230 1.00 51.72 184 ILE A O 1
ATOM 1558 N N . ILE A 1 185 ? -18.134 2.618 24.588 1.00 52.66 185 ILE A N 1
ATOM 1559 C CA . ILE A 1 185 ? -17.548 2.900 25.907 1.00 52.66 185 ILE A CA 1
ATOM 1560 C C . ILE A 1 185 ? -17.717 4.380 26.282 1.00 52.66 185 ILE A C 1
ATOM 1562 O O . ILE A 1 185 ? -17.949 4.694 27.450 1.00 52.66 185 ILE A O 1
ATOM 1566 N N . TYR A 1 186 ? -17.600 5.303 25.322 1.00 49.81 186 TYR A N 1
ATOM 1567 C CA . TYR A 1 186 ? -17.758 6.734 25.581 1.00 49.81 186 TYR A CA 1
ATOM 1568 C C . TYR A 1 186 ? -19.212 7.098 25.909 1.00 49.81 186 TYR A C 1
ATOM 1570 O O . TYR A 1 186 ? -19.453 7.777 26.910 1.00 49.81 186 TYR A O 1
ATOM 1578 N N . HIS A 1 187 ? -20.182 6.591 25.141 1.00 53.50 187 HIS A N 1
ATOM 1579 C CA . HIS A 1 187 ? -21.604 6.818 25.404 1.00 53.50 187 HIS A CA 1
ATOM 1580 C C . HIS A 1 187 ? -22.080 6.137 26.687 1.00 53.50 187 HIS A C 1
ATOM 1582 O O . HIS A 1 187 ? -22.879 6.717 27.419 1.00 53.50 187 HIS A O 1
ATOM 1588 N N . GLU A 1 188 ? -21.566 4.952 27.012 1.00 50.06 188 GLU A N 1
ATOM 1589 C CA . GLU A 1 188 ? -21.887 4.272 28.266 1.00 50.06 188 GLU A CA 1
ATOM 1590 C C . GLU A 1 188 ? -21.311 5.022 29.474 1.00 50.06 188 GLU A C 1
ATOM 1592 O O . GLU A 1 188 ? -22.035 5.271 30.437 1.00 50.06 188 GLU A O 1
ATOM 1597 N N . LYS A 1 189 ? -20.060 5.505 29.399 1.00 55.81 189 LYS A N 1
ATOM 1598 C CA . LYS A 1 189 ? -19.474 6.361 30.445 1.00 55.81 189 LYS A CA 1
ATOM 1599 C C . LYS A 1 189 ? -20.231 7.678 30.613 1.00 55.81 189 LYS A C 1
ATOM 1601 O O . LYS A 1 189 ? -20.531 8.045 31.745 1.00 55.81 189 LYS A O 1
ATOM 1606 N N . GLN A 1 190 ? -20.578 8.368 29.523 1.00 54.19 190 GLN A N 1
ATOM 1607 C CA . GLN A 1 190 ? -21.375 9.600 29.592 1.00 54.19 190 GLN A CA 1
ATOM 1608 C C . GLN A 1 190 ? -22.775 9.347 30.153 1.00 54.19 190 GLN A C 1
ATOM 1610 O O . GLN A 1 190 ? -23.238 10.117 30.988 1.00 54.19 190 GLN A O 1
ATOM 1615 N N . ARG A 1 191 ? -23.439 8.260 29.748 1.00 50.03 191 ARG A N 1
ATOM 1616 C CA . ARG A 1 191 ? -24.764 7.882 30.254 1.00 50.03 191 ARG A CA 1
ATOM 1617 C C . ARG A 1 191 ? -24.720 7.545 31.743 1.00 50.03 191 ARG A C 1
ATOM 1619 O O . ARG A 1 191 ? -25.574 8.014 32.485 1.00 50.03 191 ARG A O 1
ATOM 1626 N N . LEU A 1 192 ? -23.713 6.797 32.196 1.00 53.56 192 LEU A N 1
ATOM 1627 C CA . LEU A 1 192 ? -23.509 6.495 33.616 1.00 53.56 192 LEU A CA 1
ATOM 1628 C C . LEU A 1 192 ? -23.196 7.760 34.428 1.00 53.56 192 LEU A C 1
ATOM 1630 O O . LEU A 1 192 ? -23.743 7.933 35.513 1.00 53.56 192 LEU A O 1
ATOM 1634 N N . GLN A 1 193 ? -22.389 8.679 33.887 1.00 53.00 193 GLN A N 1
ATOM 1635 C CA . GLN A 1 193 ? -22.116 9.977 34.511 1.00 53.00 193 GLN A CA 1
ATOM 1636 C C . GLN A 1 193 ? -23.369 10.856 34.591 1.00 53.00 193 GLN A C 1
ATOM 1638 O O . GLN A 1 193 ? -23.608 11.459 35.634 1.00 53.00 193 GLN A O 1
ATOM 1643 N N . LEU A 1 194 ? -24.200 10.899 33.543 1.00 48.41 194 LEU A N 1
ATOM 1644 C CA . LEU A 1 194 ? -25.466 11.639 33.553 1.00 48.41 194 LEU A CA 1
ATOM 1645 C C . LEU A 1 194 ? -26.463 11.034 34.547 1.00 48.41 194 LEU A C 1
ATOM 1647 O O . LEU A 1 194 ? -27.103 11.774 35.287 1.00 48.41 194 LEU A O 1
ATOM 1651 N N . CYS A 1 195 ? -26.567 9.702 34.604 1.00 59.72 195 CYS A N 1
ATOM 1652 C CA . CYS A 1 195 ? -27.395 9.006 35.589 1.00 59.72 195 CYS A CA 1
ATOM 1653 C C . CYS A 1 195 ? -26.916 9.287 37.019 1.00 59.72 195 CYS A C 1
ATOM 1655 O O . CYS A 1 195 ? -27.738 9.618 37.867 1.00 59.72 195 CYS A O 1
ATOM 1657 N N . ALA A 1 196 ? -25.606 9.242 37.280 1.00 54.06 196 ALA A N 1
ATOM 1658 C CA . ALA A 1 196 ? -25.043 9.586 38.584 1.00 54.06 196 ALA A CA 1
ATOM 1659 C C . ALA A 1 196 ? -25.299 11.056 38.950 1.00 54.06 196 ALA A C 1
ATOM 1661 O O . ALA A 1 196 ? -25.699 11.348 40.075 1.00 54.06 196 ALA A O 1
ATOM 1662 N N . LEU A 1 197 ? -25.139 11.980 37.995 1.00 50.41 197 LEU A N 1
ATOM 1663 C CA . LEU A 1 197 ? -25.415 13.402 38.193 1.00 50.41 197 LEU A CA 1
ATOM 1664 C C . LEU A 1 197 ? -26.904 13.651 38.467 1.00 50.41 197 LEU A C 1
ATOM 1666 O O . LEU A 1 197 ? -27.234 14.447 39.338 1.00 50.41 197 LEU A O 1
ATOM 1670 N N . HIS A 1 198 ? -27.805 12.953 37.773 1.00 50.28 198 HIS A N 1
ATOM 1671 C CA . HIS A 1 198 ? -29.249 13.029 38.002 1.00 50.28 198 HIS A CA 1
ATOM 1672 C C . HIS A 1 198 ? -29.644 12.456 39.367 1.00 50.28 198 HIS A C 1
ATOM 1674 O O . HIS A 1 198 ? -30.419 13.083 40.085 1.00 50.28 198 HIS A O 1
ATOM 1680 N N . SER A 1 199 ? -29.086 11.311 39.768 1.00 55.34 199 SER A N 1
ATOM 1681 C CA . SER A 1 199 ? -29.303 10.737 41.101 1.00 55.34 199 SER A CA 1
ATOM 1682 C C . SER A 1 199 ? -28.794 11.660 42.205 1.00 55.34 199 SER A C 1
ATOM 1684 O O . SER A 1 199 ? -29.499 11.882 43.186 1.00 55.34 199 SER A O 1
ATOM 1686 N N . LEU A 1 200 ? -27.612 12.255 42.019 1.00 52.50 200 LEU A N 1
ATOM 1687 C CA . LEU A 1 200 ? -27.052 13.246 42.932 1.00 52.50 200 LEU A CA 1
ATOM 1688 C C . LEU A 1 200 ? -27.918 14.505 42.991 1.00 52.50 200 LEU A C 1
ATOM 1690 O O . LEU A 1 200 ? -28.253 14.952 44.080 1.00 52.50 200 LEU A O 1
ATOM 1694 N N . ASN A 1 201 ? -28.333 15.054 41.849 1.00 49.47 201 ASN A N 1
ATOM 1695 C CA . ASN A 1 201 ? -29.177 16.248 41.788 1.00 49.47 201 ASN A CA 1
ATOM 1696 C C . ASN A 1 201 ? -30.536 16.010 42.462 1.00 49.47 201 ASN A C 1
ATOM 1698 O O . ASN A 1 201 ? -30.982 16.848 43.236 1.00 49.47 201 ASN A O 1
ATOM 1702 N N . ASN A 1 202 ? -31.147 14.837 42.273 1.00 52.84 202 ASN A N 1
ATOM 1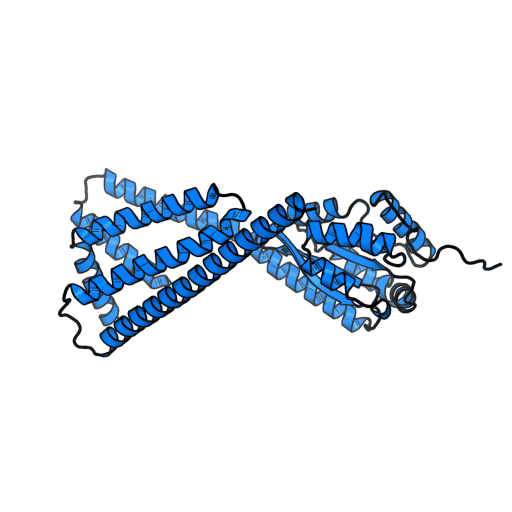703 C CA . ASN A 1 202 ? -32.367 14.454 42.987 1.00 52.84 202 ASN A CA 1
ATOM 1704 C C . ASN A 1 202 ? -32.131 14.325 44.502 1.00 52.84 202 ASN A C 1
ATOM 1706 O O . ASN A 1 202 ? -32.962 14.778 45.288 1.00 52.84 202 ASN A O 1
ATOM 1710 N N . LEU A 1 203 ? -30.982 13.783 44.927 1.00 50.25 203 LEU A N 1
ATOM 1711 C CA . LEU A 1 203 ? -30.583 13.748 46.340 1.00 50.25 203 LEU A CA 1
ATOM 1712 C C . LEU A 1 203 ? -30.392 15.160 46.924 1.00 50.25 203 LEU A C 1
ATOM 1714 O O . LEU A 1 203 ? -30.821 15.425 48.047 1.00 50.25 203 LEU A O 1
ATOM 1718 N N . PHE A 1 204 ? -29.771 16.068 46.164 1.00 48.81 204 PHE A N 1
ATOM 1719 C CA . PHE A 1 204 ? -29.522 17.455 46.564 1.00 48.81 204 PHE A CA 1
ATOM 1720 C C . PHE A 1 204 ? -30.805 18.302 46.578 1.00 48.81 204 PHE A C 1
ATOM 1722 O O . PHE A 1 204 ? -30.956 19.168 47.439 1.00 48.81 204 PHE A O 1
ATOM 1729 N N . GLN A 1 205 ? -31.745 18.051 45.661 1.00 50.09 205 GLN A N 1
ATOM 1730 C CA . GLN A 1 205 ? -33.000 18.800 45.547 1.00 50.09 205 GLN A CA 1
ATOM 1731 C C . GLN A 1 205 ? -34.059 18.371 46.565 1.00 50.09 205 GLN A C 1
ATOM 1733 O O . GLN A 1 205 ? -34.886 19.193 46.958 1.00 50.09 205 GLN A O 1
ATOM 1738 N N . ALA A 1 206 ? -34.024 17.127 47.050 1.00 49.44 206 ALA A N 1
ATOM 1739 C CA . ALA A 1 206 ? -35.058 16.620 47.949 1.00 49.44 206 ALA A CA 1
ATOM 1740 C C . ALA A 1 206 ? -35.059 17.267 49.356 1.00 49.44 206 ALA A C 1
ATOM 1742 O O . ALA A 1 206 ? -36.005 17.059 50.108 1.00 49.44 206 ALA A O 1
ATOM 1743 N N . LYS A 1 207 ? -34.040 18.060 49.744 1.00 50.69 207 LYS A N 1
ATOM 1744 C CA . LYS A 1 207 ? -33.857 18.605 51.116 1.00 50.69 207 LYS A CA 1
ATOM 1745 C C . LYS A 1 207 ? -33.877 17.538 52.232 1.00 50.69 207 LYS A C 1
ATOM 1747 O O . LYS A 1 207 ? -34.040 17.878 53.400 1.00 50.69 207 LYS A O 1
ATOM 1752 N N . ILE A 1 208 ? -33.695 16.261 51.886 1.00 52.22 208 ILE A N 1
ATOM 1753 C CA . ILE A 1 208 ? -33.750 15.134 52.832 1.00 52.22 208 ILE A CA 1
ATOM 1754 C C . ILE A 1 208 ? -32.417 14.967 53.577 1.00 52.22 208 ILE A C 1
ATOM 1756 O O . ILE A 1 208 ? -32.415 14.535 54.723 1.00 52.22 208 ILE A O 1
ATOM 1760 N N . PHE A 1 209 ? -31.294 15.361 52.968 1.00 51.03 209 PHE A N 1
ATOM 1761 C CA . PHE A 1 209 ? -29.958 15.151 53.529 1.00 51.03 209 PHE A CA 1
ATOM 1762 C C . PHE A 1 209 ? -29.262 16.467 53.875 1.00 51.03 209 PHE A C 1
ATOM 1764 O O . PHE A 1 209 ? -29.238 17.415 53.084 1.00 51.03 209 PHE A O 1
ATOM 1771 N N . LYS A 1 210 ? -28.641 16.527 55.056 1.00 54.78 210 LYS A N 1
ATOM 1772 C CA . LYS A 1 210 ? -27.757 17.633 55.443 1.00 54.78 210 LYS A CA 1
ATOM 1773 C C . LYS A 1 210 ? -26.422 17.506 54.699 1.00 54.78 210 LYS A C 1
ATOM 1775 O O . LYS A 1 210 ? -25.958 16.410 54.402 1.00 54.78 210 LYS A O 1
ATOM 1780 N N . LYS A 1 211 ? -25.743 18.633 54.446 1.00 48.75 211 LYS A N 1
ATOM 1781 C CA . LYS A 1 211 ? -24.451 18.695 53.722 1.00 48.75 211 LYS A CA 1
ATOM 1782 C C . LYS A 1 211 ? -23.391 17.709 54.254 1.00 48.75 211 LYS A C 1
ATOM 1784 O O . LYS A 1 211 ? -22.615 17.173 53.471 1.00 48.75 211 LYS A O 1
ATOM 1789 N N . ALA A 1 212 ? -23.377 17.455 55.563 1.00 53.12 212 ALA A N 1
ATOM 1790 C CA . ALA A 1 212 ? -22.472 16.495 56.197 1.00 53.12 212 ALA A CA 1
ATOM 1791 C C . ALA A 1 212 ? -22.800 15.024 55.855 1.00 53.12 212 ALA A C 1
ATOM 1793 O O . ALA A 1 212 ? -21.890 14.222 55.674 1.00 53.12 212 ALA A O 1
ATOM 1794 N N . GLU A 1 213 ? -24.081 14.680 55.705 1.00 50.84 213 GLU A N 1
ATOM 1795 C CA . GLU A 1 213 ? -24.552 13.325 55.365 1.00 50.84 213 GLU A CA 1
ATOM 1796 C C . GLU A 1 213 ? -24.285 13.007 53.885 1.00 50.84 213 GLU A C 1
ATOM 1798 O O . GLU A 1 213 ? -23.858 11.907 53.542 1.00 50.84 213 GLU A O 1
ATOM 1803 N N . LEU A 1 214 ? -24.422 14.009 53.012 1.00 49.31 214 LEU A N 1
ATOM 1804 C CA . LEU A 1 214 ? -24.021 13.927 51.602 1.00 49.31 214 LEU A CA 1
ATOM 1805 C C . LEU A 1 214 ? -22.500 13.792 51.428 1.00 49.31 214 LEU A C 1
ATOM 1807 O O . LEU A 1 214 ? -22.047 13.077 50.537 1.00 49.31 214 LEU A O 1
ATOM 1811 N N . GLY A 1 215 ? -21.710 14.442 52.291 1.00 46.38 215 GLY A N 1
ATOM 1812 C CA . GLY A 1 215 ? -20.254 14.275 52.329 1.00 46.38 215 GLY A CA 1
ATOM 1813 C C . GLY A 1 215 ? -19.835 12.846 52.685 1.00 46.38 215 GLY A C 1
ATOM 1814 O O . GLY A 1 215 ? -18.906 12.320 52.085 1.00 46.38 215 GLY A O 1
ATOM 1815 N N . MET A 1 216 ? -20.562 12.193 53.595 1.00 52.31 216 MET A N 1
ATOM 1816 C CA . MET A 1 216 ? -20.345 10.787 53.961 1.00 52.31 216 MET A CA 1
ATOM 1817 C C . MET A 1 216 ? -20.715 9.820 52.823 1.00 52.31 216 MET A C 1
ATOM 1819 O O . MET A 1 216 ? -19.926 8.940 52.500 1.00 52.31 216 MET A O 1
ATOM 1823 N N . LEU A 1 217 ? -21.854 10.029 52.151 1.00 46.84 217 LEU A N 1
ATOM 1824 C CA . LEU A 1 217 ? -22.274 9.227 50.988 1.00 46.84 217 LEU A CA 1
ATOM 1825 C C . LEU A 1 217 ? -21.328 9.373 49.786 1.00 46.84 217 LEU A C 1
ATOM 1827 O O . LEU A 1 217 ? -21.058 8.405 49.077 1.00 46.84 217 LEU A O 1
ATOM 1831 N N . GLY A 1 218 ? -20.801 10.580 49.559 1.00 44.69 218 GLY A N 1
ATOM 1832 C CA . GLY A 1 218 ? -19.788 10.825 48.533 1.00 44.69 218 GLY A CA 1
ATOM 1833 C C . GLY A 1 218 ? -18.485 10.068 48.796 1.00 44.69 218 GLY A C 1
ATOM 1834 O O . GLY A 1 218 ? -17.870 9.598 47.844 1.00 44.69 218 GLY A O 1
ATOM 1835 N N . ILE A 1 219 ? -18.098 9.907 50.068 1.00 47.50 219 ILE A N 1
ATOM 1836 C CA . ILE A 1 219 ? -16.930 9.116 50.485 1.00 47.50 219 ILE A CA 1
ATOM 1837 C C . ILE A 1 219 ? -17.166 7.627 50.208 1.00 47.50 219 ILE A C 1
ATOM 1839 O O . ILE A 1 219 ? -16.313 7.004 49.579 1.00 47.50 219 ILE A O 1
ATOM 1843 N N . ASP A 1 220 ? -18.327 7.080 50.575 1.00 45.34 220 ASP A N 1
ATOM 1844 C CA . ASP A 1 220 ? -18.640 5.661 50.346 1.00 45.34 220 ASP A CA 1
ATOM 1845 C C . ASP A 1 220 ? -18.658 5.313 48.841 1.00 45.34 220 ASP A C 1
ATOM 1847 O O . ASP A 1 220 ? -18.025 4.347 48.415 1.00 45.34 220 ASP A O 1
ATOM 1851 N N . MET A 1 221 ? -19.249 6.168 47.993 1.00 44.69 221 MET A N 1
ATOM 1852 C CA . MET A 1 221 ? -19.239 5.969 46.532 1.00 44.69 221 MET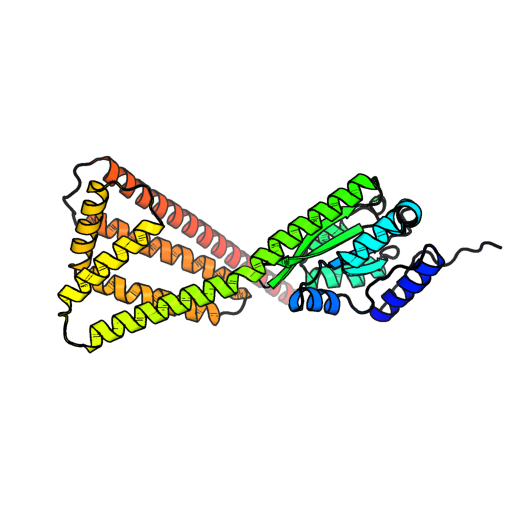 A CA 1
ATOM 1853 C C . MET A 1 221 ? -17.850 6.128 45.883 1.00 44.69 221 MET A C 1
ATOM 1855 O O . MET A 1 221 ? -17.583 5.531 44.835 1.00 44.69 221 MET A O 1
ATOM 1859 N N . PHE A 1 222 ? -16.966 6.958 46.449 1.00 42.31 222 PHE A N 1
ATOM 1860 C CA . PHE A 1 222 ? -15.590 7.114 45.956 1.00 42.31 222 PHE A CA 1
ATOM 1861 C C . PHE A 1 222 ? -14.720 5.915 46.343 1.00 42.31 222 PHE A C 1
ATOM 1863 O O . PHE A 1 222 ? -13.897 5.464 45.542 1.00 42.31 222 PHE A O 1
ATOM 1870 N N . CYS A 1 223 ? -14.928 5.372 47.544 1.00 42.88 223 CYS A N 1
ATOM 1871 C CA . CYS A 1 223 ? -14.252 4.173 48.021 1.00 42.88 223 CYS A CA 1
ATOM 1872 C C . CYS A 1 223 ? -14.626 2.938 47.188 1.00 42.88 223 CYS A C 1
ATOM 1874 O O . CYS A 1 223 ? -13.731 2.176 46.817 1.00 42.88 223 CYS A O 1
ATOM 1876 N N . ASP A 1 224 ? -15.893 2.804 46.787 1.00 38.41 224 ASP A N 1
ATOM 1877 C CA . ASP A 1 224 ? -16.353 1.698 45.935 1.00 38.41 224 ASP A CA 1
ATOM 1878 C C . ASP A 1 224 ? -15.882 1.802 44.470 1.00 38.41 224 ASP A C 1
ATOM 1880 O O . ASP A 1 224 ? -15.682 0.785 43.806 1.00 38.41 224 ASP A O 1
ATOM 1884 N N . ASN A 1 225 ? -15.607 3.008 43.955 1.00 37.66 225 ASN A N 1
ATOM 1885 C CA . ASN A 1 225 ? -15.055 3.181 42.602 1.00 37.66 225 ASN A CA 1
ATOM 1886 C C . ASN A 1 225 ? -13.524 3.020 42.531 1.00 37.66 225 ASN A C 1
ATOM 1888 O O . ASN A 1 225 ? -13.006 2.560 41.513 1.00 37.66 225 ASN A O 1
ATOM 1892 N N . TYR A 1 226 ? -12.782 3.319 43.604 1.00 36.31 226 TYR A N 1
ATOM 1893 C CA . TYR A 1 226 ? -11.353 2.964 43.699 1.00 36.31 226 TYR A CA 1
ATOM 1894 C C . TYR A 1 226 ? -11.128 1.450 43.869 1.00 36.31 226 TYR A C 1
ATOM 1896 O O . TYR A 1 226 ? -10.082 0.922 43.483 1.00 36.31 226 TYR A O 1
ATOM 1904 N N . LEU A 1 227 ? -12.141 0.738 44.367 1.00 34.50 227 LEU A N 1
ATOM 1905 C CA . LEU A 1 227 ? -12.200 -0.722 44.477 1.00 34.50 227 LEU A CA 1
ATOM 1906 C C . LEU A 1 227 ? -12.130 -1.442 43.114 1.00 34.50 227 LEU A C 1
ATOM 1908 O O . LEU A 1 227 ? -11.665 -2.578 43.053 1.00 34.50 227 LEU A O 1
ATOM 1912 N N . LEU A 1 228 ? -12.494 -0.773 42.012 1.00 34.31 228 LEU A N 1
ATOM 1913 C CA . LEU A 1 228 ? -12.355 -1.294 40.643 1.00 34.31 228 LEU A CA 1
ATOM 1914 C C . LEU A 1 228 ? -10.933 -1.162 40.065 1.00 34.31 228 LEU A C 1
ATOM 1916 O O . LEU A 1 228 ? -10.629 -1.810 39.066 1.00 34.31 228 LEU A O 1
ATOM 1920 N N . ILE A 1 229 ? -10.056 -0.353 40.675 1.00 31.50 229 ILE A N 1
ATOM 1921 C CA . ILE A 1 229 ? -8.692 -0.091 40.172 1.00 31.50 229 ILE A CA 1
ATOM 1922 C C . ILE A 1 229 ? -7.607 -0.713 41.078 1.00 31.50 229 ILE A C 1
ATOM 1924 O O . ILE A 1 229 ? -6.496 -0.964 40.616 1.00 31.50 229 ILE A O 1
ATOM 1928 N N . GLY A 1 230 ? -7.907 -1.046 42.340 1.00 32.81 230 GLY A N 1
ATOM 1929 C CA . GLY A 1 230 ? -6.919 -1.562 43.299 1.00 32.81 230 GLY A CA 1
ATOM 1930 C C . GLY A 1 230 ? -7.291 -2.895 43.951 1.00 32.81 230 GLY A C 1
ATOM 1931 O O . GLY A 1 230 ? -7.718 -2.920 45.100 1.00 32.81 230 GLY A O 1
ATOM 1932 N N . GLY A 1 231 ? -7.045 -4.017 43.271 1.00 30.84 231 GLY A N 1
ATOM 1933 C CA . GLY A 1 231 ? -7.280 -5.376 43.791 1.00 30.84 231 GLY A CA 1
ATOM 1934 C C . GLY A 1 231 ? -6.335 -5.872 44.905 1.00 30.84 231 GLY A C 1
ATOM 1935 O O . GLY A 1 231 ? -6.220 -7.078 45.081 1.00 30.84 231 GLY A O 1
ATOM 1936 N N . TYR A 1 232 ? -5.639 -4.995 45.642 1.00 36.94 232 TYR A N 1
ATOM 1937 C CA . TYR A 1 232 ? -4.527 -5.385 46.535 1.00 36.94 232 TYR A CA 1
ATOM 1938 C C . TYR A 1 232 ? -4.539 -4.773 47.949 1.00 36.94 232 TYR A C 1
ATOM 1940 O O . TYR A 1 232 ? -3.529 -4.856 48.643 1.00 36.94 232 TYR A O 1
ATOM 1948 N N . MET A 1 233 ? -5.641 -4.175 48.414 1.00 43.12 233 MET A N 1
ATOM 1949 C CA . MET A 1 233 ? -5.714 -3.660 49.793 1.00 43.12 233 MET A CA 1
ATOM 1950 C C . MET A 1 233 ? -6.542 -4.566 50.704 1.00 43.12 233 MET A C 1
ATOM 1952 O O . MET A 1 233 ? -7.698 -4.878 50.395 1.00 43.12 233 MET A O 1
ATOM 1956 N N . ASN A 1 234 ? -5.960 -4.950 51.843 1.00 49.78 234 ASN A N 1
ATOM 1957 C CA . ASN A 1 234 ? -6.672 -5.668 52.901 1.00 49.78 234 ASN A CA 1
ATOM 1958 C C . ASN A 1 234 ? -7.613 -4.722 53.684 1.00 49.78 234 ASN A C 1
ATOM 1960 O O . ASN A 1 234 ? -7.571 -3.502 53.515 1.00 49.78 234 ASN A O 1
ATOM 1964 N N . SER A 1 235 ? -8.501 -5.281 54.512 1.00 46.28 235 SER A N 1
ATOM 1965 C CA . SER A 1 235 ? -9.548 -4.524 55.222 1.00 46.28 235 SER A CA 1
ATOM 1966 C C . SER A 1 235 ? -8.998 -3.422 56.136 1.00 46.28 235 SER A C 1
ATOM 1968 O O . SER A 1 235 ? -9.569 -2.339 56.195 1.00 46.28 235 SER A O 1
ATOM 1970 N N . GLU A 1 236 ? -7.855 -3.659 56.777 1.00 46.97 236 GLU A N 1
ATOM 1971 C CA . GLU A 1 236 ? -7.204 -2.716 57.695 1.00 46.97 236 GLU A CA 1
ATOM 1972 C C . GLU A 1 236 ? -6.577 -1.519 56.950 1.00 46.97 236 GLU A C 1
ATOM 1974 O O . GLU A 1 236 ? -6.742 -0.359 57.341 1.00 46.97 236 GLU A O 1
ATOM 1979 N N . GLN A 1 237 ? -5.936 -1.769 55.802 1.00 45.16 237 GLN A N 1
ATOM 1980 C CA . GLN A 1 237 ? -5.441 -0.720 54.899 1.00 45.16 237 GLN A CA 1
ATOM 1981 C C . GLN A 1 237 ? -6.587 0.121 54.330 1.00 45.16 237 GLN A C 1
ATOM 1983 O O . GLN A 1 237 ? -6.444 1.332 54.141 1.00 45.16 237 GLN A O 1
ATOM 1988 N N . ARG A 1 238 ? -7.736 -0.522 54.094 1.00 48.66 238 ARG A N 1
ATOM 1989 C CA . ARG A 1 238 ? -8.955 0.122 53.607 1.00 48.66 238 ARG A CA 1
ATOM 1990 C C . ARG A 1 238 ? -9.512 1.100 54.642 1.00 48.66 238 ARG A C 1
ATOM 1992 O O . ARG A 1 238 ? -9.717 2.264 54.309 1.00 48.66 238 ARG A O 1
ATOM 1999 N N . GLU A 1 239 ? -9.666 0.678 55.896 1.00 50.12 239 GLU A N 1
ATOM 2000 C CA . GLU A 1 239 ? -10.120 1.564 56.979 1.00 50.12 239 GLU A CA 1
ATOM 2001 C C . GLU A 1 239 ? -9.147 2.718 57.239 1.00 50.12 239 GLU A C 1
ATOM 2003 O O . GLU A 1 239 ? -9.574 3.857 57.436 1.00 50.12 239 GLU A O 1
ATOM 2008 N N . THR A 1 240 ? -7.840 2.461 57.146 1.00 48.31 240 THR A N 1
ATOM 2009 C CA . THR A 1 240 ? -6.812 3.495 57.330 1.00 48.31 240 THR A CA 1
ATOM 2010 C C . THR A 1 240 ? -6.861 4.553 56.222 1.00 48.31 240 THR A C 1
ATOM 2012 O O . THR A 1 240 ? -6.796 5.749 56.509 1.00 48.31 240 THR A O 1
ATOM 2015 N N . CYS A 1 241 ? -7.045 4.145 54.960 1.00 44.47 241 CYS A N 1
ATOM 2016 C CA . CYS A 1 241 ? -7.219 5.080 53.844 1.00 44.47 241 CYS A CA 1
ATOM 2017 C C . CYS A 1 241 ? -8.507 5.901 53.973 1.00 44.47 241 CYS A C 1
ATOM 2019 O O . CYS A 1 241 ? -8.486 7.109 53.738 1.00 44.47 241 CYS A O 1
ATOM 2021 N N . VAL A 1 242 ? -9.615 5.275 54.381 1.00 47.69 242 VAL A N 1
ATOM 2022 C CA . VAL A 1 242 ? -10.902 5.959 54.599 1.00 47.69 242 VAL A CA 1
ATOM 2023 C C . VAL A 1 242 ? -10.797 6.974 55.741 1.00 47.69 242 VAL A C 1
ATOM 2025 O O . VAL A 1 242 ? -11.277 8.103 55.613 1.00 47.69 242 VAL A O 1
ATOM 2028 N N . ALA A 1 243 ? -10.124 6.617 56.838 1.00 49.00 243 ALA A N 1
ATOM 2029 C CA . ALA A 1 243 ? -9.866 7.520 57.956 1.00 49.00 243 ALA A CA 1
ATOM 2030 C C . ALA A 1 243 ? -8.967 8.700 57.545 1.00 49.00 243 ALA A C 1
ATOM 2032 O O . ALA A 1 243 ? -9.267 9.844 57.890 1.00 49.00 243 ALA A O 1
ATOM 2033 N N . TYR A 1 244 ? -7.920 8.445 56.752 1.00 46.16 244 TYR A N 1
ATOM 2034 C CA . TYR A 1 244 ? -7.045 9.481 56.193 1.00 46.16 244 TYR A CA 1
ATOM 2035 C C . TYR A 1 244 ? -7.823 10.461 55.303 1.00 46.16 244 TYR A C 1
ATOM 2037 O O . TYR A 1 244 ? -7.716 11.675 55.474 1.00 46.16 244 TYR A O 1
ATOM 2045 N N . TYR A 1 245 ? -8.680 9.948 54.415 1.00 44.62 245 TYR A N 1
ATOM 2046 C CA . TYR A 1 245 ? -9.502 10.774 53.527 1.00 44.62 245 TYR A CA 1
ATOM 2047 C C . TYR A 1 245 ? -10.550 11.602 54.283 1.00 44.62 245 TYR A C 1
ATOM 2049 O O . TYR A 1 245 ? -10.709 12.790 54.000 1.00 44.62 245 TYR A O 1
ATOM 2057 N N . ARG A 1 246 ? -11.225 11.020 55.287 1.00 48.66 246 ARG A N 1
ATOM 2058 C CA . ARG A 1 246 ? -12.154 11.759 56.167 1.00 48.66 246 ARG A CA 1
ATOM 2059 C C . ARG A 1 246 ? -11.462 12.909 56.892 1.00 48.66 246 ARG A C 1
ATOM 2061 O O . ARG A 1 246 ? -12.047 13.981 57.023 1.00 48.66 246 ARG A O 1
ATOM 2068 N N . ASN A 1 247 ? -10.227 12.697 57.344 1.00 47.66 247 ASN A N 1
ATOM 2069 C CA . ASN A 1 247 ? -9.473 13.701 58.089 1.00 47.66 247 ASN A CA 1
ATOM 2070 C C . ASN A 1 247 ? -8.842 14.771 57.181 1.00 47.66 247 ASN A C 1
ATOM 2072 O O . ASN A 1 247 ? -8.648 15.902 57.610 1.00 47.66 247 ASN A O 1
ATOM 2076 N N . ALA A 1 248 ? -8.558 14.444 55.917 1.00 44.06 248 ALA A N 1
ATOM 2077 C CA . ALA A 1 248 ? -8.146 15.418 54.910 1.00 44.06 248 ALA A CA 1
ATOM 2078 C C . ALA A 1 248 ? -9.321 16.319 54.485 1.00 44.06 248 ALA A C 1
ATOM 2080 O O . ALA A 1 248 ? -9.176 17.537 54.430 1.00 44.06 248 ALA A O 1
ATOM 2081 N N . LEU A 1 249 ? -10.512 15.745 54.271 1.00 43.88 249 LEU A N 1
ATOM 2082 C CA . LEU A 1 249 ? -11.722 16.472 53.857 1.00 43.88 249 LEU A CA 1
ATOM 2083 C C . LEU A 1 249 ? -12.303 17.406 54.932 1.00 43.88 249 LEU A C 1
ATOM 2085 O O . LEU A 1 249 ? -13.049 18.324 54.593 1.00 43.88 249 LEU A O 1
ATOM 2089 N N . SER A 1 250 ? -11.973 17.201 56.210 1.00 47.81 250 SER A N 1
ATOM 2090 C CA . SER A 1 250 ? -12.371 18.101 57.301 1.00 47.81 250 SER A CA 1
ATOM 2091 C C . SER A 1 250 ? -11.530 19.383 57.362 1.00 47.81 250 SER A C 1
ATOM 2093 O O . SER A 1 250 ? -11.884 20.311 58.092 1.00 47.81 250 SER A O 1
ATOM 2095 N N . GLN A 1 251 ? -10.439 19.465 56.590 1.00 47.41 251 GLN A N 1
ATOM 2096 C CA . GLN A 1 251 ? -9.549 20.619 56.590 1.00 47.41 251 GLN A CA 1
ATOM 2097 C C . GLN A 1 251 ? -9.998 21.687 55.577 1.00 47.41 251 GLN A C 1
ATOM 2099 O O . GLN A 1 251 ? -10.163 21.379 54.392 1.00 47.41 251 GLN A O 1
ATOM 2104 N N . PRO A 1 252 ? -10.114 22.969 55.983 1.00 47.03 252 PRO A N 1
ATOM 2105 C CA . PRO A 1 252 ? -10.604 24.047 55.119 1.00 47.03 252 PRO A CA 1
ATOM 2106 C C . PRO A 1 252 ? -9.835 24.182 53.796 1.00 47.03 252 PRO A C 1
ATOM 2108 O O . PRO A 1 252 ? -10.442 24.408 52.745 1.00 47.03 252 PRO A O 1
ATOM 2111 N N . TRP A 1 253 ? -8.513 23.977 53.834 1.00 51.28 253 TRP A N 1
ATOM 2112 C CA . TRP A 1 253 ? -7.624 24.082 52.674 1.00 51.28 253 TRP A CA 1
ATOM 2113 C C . TRP A 1 253 ? -7.826 22.949 51.655 1.00 51.28 253 TRP A C 1
ATOM 2115 O O . TRP A 1 253 ? -7.677 23.171 50.454 1.00 51.28 253 TRP A O 1
ATOM 2125 N N . TYR A 1 254 ? -8.234 21.755 52.097 1.00 42.03 254 TYR A N 1
ATOM 2126 C CA . TYR A 1 254 ? -8.450 20.600 51.223 1.00 42.03 254 TYR A CA 1
ATOM 2127 C C . TYR A 1 254 ? -9.736 20.754 50.404 1.00 42.03 254 TYR A C 1
ATOM 2129 O O . TYR A 1 254 ? -9.745 20.501 49.203 1.00 42.03 254 TYR A O 1
ATOM 2137 N N . THR A 1 255 ? -10.807 21.277 51.010 1.00 48.38 255 THR A N 1
ATOM 2138 C CA . THR A 1 255 ? -12.038 21.649 50.289 1.00 48.38 255 THR A CA 1
ATOM 2139 C C . THR A 1 255 ? -11.786 22.684 49.195 1.00 48.38 255 THR A C 1
ATOM 2141 O O . THR A 1 255 ? -12.365 22.583 48.116 1.00 48.38 255 THR A O 1
ATOM 2144 N N . GLN A 1 256 ? -10.908 23.661 49.439 1.00 44.19 256 GLN A N 1
ATOM 2145 C CA . GLN A 1 256 ? -10.533 24.649 48.424 1.00 44.19 256 GLN A CA 1
ATOM 2146 C C . GLN A 1 256 ? -9.743 23.998 47.281 1.00 44.19 256 GLN A C 1
ATOM 2148 O O . GLN A 1 256 ? -10.029 24.267 46.120 1.00 44.19 256 GLN A O 1
ATOM 2153 N N . LEU A 1 257 ? -8.828 23.076 47.585 1.00 43.62 257 LEU A N 1
ATOM 2154 C CA . LEU A 1 257 ? -8.051 22.325 46.593 1.00 43.62 257 LEU A CA 1
ATOM 2155 C C . LEU A 1 257 ? -8.909 21.374 45.742 1.00 43.62 257 LEU A C 1
ATOM 2157 O O . LEU A 1 257 ? -8.742 21.332 44.527 1.00 43.62 257 LEU A O 1
ATOM 2161 N N . VAL A 1 258 ? -9.863 20.661 46.347 1.00 45.00 258 VAL A N 1
ATOM 2162 C CA . VAL A 1 258 ? -10.783 19.741 45.648 1.00 45.00 258 VAL A CA 1
ATOM 2163 C C . VAL A 1 258 ? -11.790 20.487 44.771 1.00 45.00 258 VAL A C 1
ATOM 2165 O O . VAL A 1 258 ? -12.245 19.939 43.773 1.00 45.00 258 VAL A O 1
ATOM 2168 N N . ILE A 1 259 ? -12.121 21.740 45.094 1.00 44.16 259 ILE A N 1
ATOM 2169 C CA . ILE A 1 259 ? -12.961 22.597 44.244 1.00 44.16 259 ILE A CA 1
ATOM 2170 C C . ILE A 1 259 ? -12.127 23.254 43.137 1.00 44.16 259 ILE A C 1
ATOM 2172 O O . ILE A 1 259 ? -12.566 23.320 41.990 1.00 44.16 259 ILE A O 1
ATOM 2176 N N . LEU A 1 260 ? -10.913 23.714 43.450 1.00 43.34 260 LEU A N 1
ATOM 2177 C CA . LEU A 1 260 ? -10.049 24.401 42.491 1.00 43.34 260 LEU A CA 1
ATOM 2178 C C . LEU A 1 260 ? -9.424 23.445 41.472 1.00 43.34 260 LEU A C 1
ATOM 2180 O O . LEU A 1 260 ? -9.289 23.831 40.318 1.00 43.34 260 LEU A O 1
ATOM 2184 N N . ALA A 1 261 ? -9.090 22.205 41.838 1.00 45.56 261 ALA A N 1
ATOM 2185 C CA . ALA A 1 261 ? -8.438 21.262 40.926 1.00 45.56 261 ALA A CA 1
ATOM 2186 C C . ALA A 1 261 ? -9.311 20.876 39.710 1.00 45.56 261 ALA A C 1
ATOM 2188 O O . ALA A 1 261 ? -8.811 20.967 38.591 1.00 45.56 261 ALA A O 1
ATOM 2189 N N . PRO A 1 262 ? -10.610 20.539 39.844 1.00 42.88 262 PRO A N 1
ATOM 2190 C CA . PRO A 1 262 ? -11.491 20.303 38.699 1.00 42.88 262 PRO A CA 1
ATOM 2191 C C . PRO A 1 262 ? -11.716 21.555 37.847 1.00 42.88 262 PRO A C 1
ATOM 2193 O O . PRO A 1 262 ? -11.828 21.445 36.630 1.00 42.88 262 PRO A O 1
ATOM 2196 N N . ILE A 1 263 ? -11.745 22.743 38.464 1.00 44.25 263 ILE A N 1
ATOM 2197 C CA . ILE A 1 263 ? -11.861 24.024 37.751 1.00 44.25 263 ILE A CA 1
ATOM 2198 C C . ILE A 1 263 ? -10.585 24.297 36.947 1.00 44.25 263 ILE A C 1
ATOM 2200 O O . ILE A 1 263 ? -10.674 24.648 35.775 1.00 44.25 263 ILE A O 1
ATOM 2204 N N . LEU A 1 264 ? -9.405 24.069 37.532 1.00 44.75 264 LEU A N 1
ATOM 2205 C CA . LEU A 1 264 ? -8.113 24.236 36.867 1.00 44.75 264 LEU A CA 1
ATOM 2206 C C . LEU A 1 264 ? 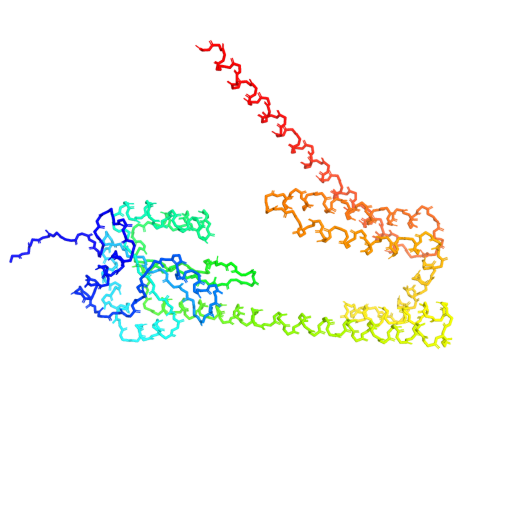-7.942 23.222 35.729 1.00 44.75 264 LEU A C 1
ATOM 2208 O O . LEU A 1 264 ? -7.543 23.598 34.634 1.00 44.75 264 LEU A O 1
ATOM 2212 N N . ILE A 1 265 ? -8.305 21.954 35.956 1.00 46.94 265 ILE A N 1
ATOM 2213 C CA . ILE A 1 265 ? -8.287 20.886 34.942 1.00 46.94 265 ILE A CA 1
ATOM 2214 C C . ILE A 1 265 ? -9.292 21.187 33.823 1.00 46.94 265 ILE A C 1
ATOM 2216 O O . ILE A 1 265 ? -8.981 20.994 32.649 1.00 46.94 265 ILE A O 1
ATOM 2220 N N . GLY A 1 266 ? -10.478 21.702 34.159 1.00 43.16 266 GLY A N 1
ATOM 2221 C CA . GLY A 1 266 ? -11.473 22.156 33.190 1.00 43.16 266 GLY A CA 1
ATOM 2222 C C . GLY A 1 266 ? -10.965 23.326 32.348 1.00 43.16 266 GLY A C 1
ATOM 2223 O O . GLY A 1 266 ? -11.078 23.293 31.124 1.00 43.16 266 GLY A O 1
ATOM 2224 N N . PHE A 1 267 ? -10.332 24.316 32.979 1.00 43.84 267 PHE A N 1
ATOM 2225 C CA . PHE A 1 267 ? -9.747 25.474 32.304 1.00 43.84 267 PHE A CA 1
ATOM 2226 C C . PHE A 1 267 ? -8.592 25.066 31.376 1.00 43.84 267 PHE A C 1
ATOM 2228 O O . PHE A 1 267 ? -8.568 25.472 30.218 1.00 43.84 267 PHE A O 1
ATOM 2235 N N . LEU A 1 268 ? -7.706 24.182 31.847 1.00 45.06 268 LEU A N 1
ATOM 2236 C CA . LEU A 1 268 ? -6.613 23.569 31.083 1.00 45.06 268 LEU A CA 1
ATOM 2237 C C . LEU A 1 268 ? -7.132 22.712 29.909 1.00 45.06 268 LEU A C 1
ATOM 2239 O O . LEU A 1 268 ? -6.575 22.729 28.815 1.00 45.06 268 LEU A O 1
ATOM 2243 N N . SER A 1 269 ? -8.243 21.990 30.082 1.00 43.75 269 SER A N 1
ATOM 2244 C CA . SER A 1 269 ? -8.858 21.201 29.003 1.00 43.75 269 SER A CA 1
ATOM 2245 C C . SER A 1 269 ? -9.522 22.074 27.932 1.00 43.75 269 SER A C 1
ATOM 2247 O O . SER A 1 269 ? -9.505 21.719 26.752 1.00 43.75 269 SER A O 1
ATOM 2249 N N . ILE A 1 270 ? -10.100 23.216 28.318 1.00 44.09 270 ILE A N 1
ATOM 2250 C CA . ILE A 1 270 ? -10.709 24.176 27.387 1.00 44.09 270 ILE A CA 1
ATOM 2251 C C . ILE A 1 270 ? -9.624 24.918 26.600 1.00 44.09 270 ILE A C 1
ATOM 2253 O O . ILE A 1 270 ? -9.725 25.010 25.377 1.00 44.09 270 ILE A O 1
ATOM 2257 N N . THR A 1 271 ? -8.554 25.376 27.256 1.00 43.66 271 THR A N 1
ATOM 2258 C CA . THR A 1 271 ? -7.422 26.014 26.566 1.00 43.66 271 THR A CA 1
ATOM 2259 C C . THR A 1 271 ? -6.701 25.035 25.638 1.00 43.66 271 THR A C 1
ATOM 2261 O O . THR A 1 271 ? -6.398 25.402 24.508 1.00 43.66 271 THR A O 1
ATOM 2264 N N . TYR A 1 272 ? -6.551 23.761 26.020 1.00 44.00 272 TYR A N 1
ATOM 2265 C CA . TYR A 1 272 ? -6.006 22.707 25.149 1.00 44.00 272 TYR A CA 1
ATOM 2266 C C . TYR A 1 272 ? -6.800 22.501 23.845 1.00 44.00 272 TYR A C 1
ATOM 2268 O O . TYR A 1 272 ? -6.220 22.169 22.812 1.00 44.00 272 TYR A O 1
ATOM 2276 N N . ARG A 1 273 ? -8.126 22.700 23.864 1.00 46.22 273 ARG A N 1
ATOM 2277 C CA . ARG A 1 273 ? -8.974 22.598 22.659 1.00 46.22 273 ARG A CA 1
ATOM 2278 C C . ARG A 1 273 ? -8.896 23.828 21.757 1.00 46.22 273 ARG A C 1
ATOM 2280 O O . ARG A 1 273 ? -9.205 23.715 20.577 1.00 46.22 273 ARG A O 1
ATOM 2287 N N . LEU A 1 274 ? -8.516 24.980 22.307 1.00 41.56 274 LEU A N 1
ATOM 2288 C CA . LEU A 1 274 ? -8.458 26.259 21.591 1.00 41.56 274 LEU A CA 1
ATOM 2289 C C . LEU A 1 274 ? -7.079 26.543 20.972 1.00 41.56 274 LEU A C 1
ATOM 2291 O O . LEU A 1 274 ? -6.947 27.469 20.176 1.00 41.56 274 LEU A O 1
ATOM 2295 N N . ILE A 1 275 ? -6.054 25.762 21.319 1.00 45.41 275 ILE A N 1
ATOM 2296 C CA . ILE A 1 275 ? -4.672 25.980 20.884 1.00 45.41 275 ILE A CA 1
ATOM 2297 C C . ILE A 1 275 ? -4.358 25.148 19.625 1.00 45.41 275 ILE A C 1
ATOM 2299 O O . ILE A 1 275 ? -4.551 23.933 19.591 1.00 45.41 275 ILE A O 1
ATOM 2303 N N . ASN A 1 276 ? -3.854 25.824 18.587 1.00 44.00 276 ASN A N 1
ATOM 2304 C CA . ASN A 1 276 ? -3.497 25.251 17.284 1.00 44.00 276 ASN A CA 1
ATOM 2305 C C . ASN A 1 276 ? -2.332 24.235 17.387 1.00 44.00 276 ASN A C 1
ATOM 2307 O O . ASN A 1 276 ? -1.512 24.314 18.304 1.00 44.00 276 ASN A O 1
ATOM 2311 N N . SER A 1 277 ? -2.226 23.296 16.437 1.00 49.47 277 SER A N 1
ATOM 2312 C CA . SER A 1 277 ? -1.377 22.087 16.542 1.00 49.47 277 SER A CA 1
ATOM 2313 C C . SER A 1 277 ? 0.107 22.345 16.852 1.00 49.47 277 SER A C 1
ATOM 2315 O O . SER A 1 277 ? 0.722 21.552 17.559 1.00 49.47 277 SER A O 1
ATOM 2317 N N . GLN A 1 278 ? 0.676 23.469 16.405 1.00 44.88 278 GLN A N 1
ATOM 2318 C CA . GLN A 1 278 ? 2.085 23.817 16.644 1.00 44.88 278 GLN A CA 1
ATOM 2319 C C . GLN A 1 278 ? 2.404 24.251 18.086 1.00 44.88 278 GLN A C 1
ATOM 2321 O O . GLN A 1 278 ? 3.551 24.165 18.513 1.00 44.88 278 GLN A O 1
ATOM 2326 N N . LEU A 1 279 ? 1.409 24.680 18.865 1.00 47.88 279 LEU A N 1
ATOM 2327 C CA . LEU A 1 279 ? 1.584 25.104 20.263 1.00 47.88 279 LEU A CA 1
ATOM 2328 C C . LEU A 1 279 ? 1.320 23.966 21.267 1.00 47.88 279 LEU A C 1
ATOM 2330 O O . LEU A 1 279 ? 1.555 24.123 22.466 1.00 47.88 279 LEU A O 1
ATOM 2334 N N . ARG A 1 280 ? 0.868 22.803 20.782 1.00 53.00 280 ARG A N 1
ATOM 2335 C CA . ARG A 1 280 ? 0.543 21.624 21.598 1.00 53.00 280 ARG A CA 1
ATOM 2336 C C . ARG A 1 280 ? 1.775 21.060 22.308 1.00 53.00 280 ARG A C 1
ATOM 2338 O O . ARG A 1 280 ? 1.711 20.742 23.488 1.00 53.00 280 ARG A O 1
ATOM 2345 N N . THR A 1 281 ? 2.921 21.064 21.629 1.00 51.69 281 THR A N 1
ATOM 2346 C CA . THR A 1 281 ? 4.208 20.617 22.179 1.00 51.69 281 THR A CA 1
ATOM 2347 C C . THR A 1 281 ? 4.684 21.515 23.323 1.00 51.69 281 THR A C 1
ATOM 2349 O O . THR A 1 281 ? 5.178 21.025 24.332 1.00 51.69 281 THR A O 1
ATOM 2352 N N . ILE A 1 282 ? 4.487 22.833 23.207 1.00 50.50 282 ILE A N 1
ATOM 2353 C CA . ILE A 1 282 ? 4.832 23.801 24.263 1.00 50.50 282 ILE A CA 1
ATOM 2354 C C . ILE A 1 282 ? 3.909 23.616 25.475 1.00 50.50 282 ILE A C 1
ATOM 2356 O O . ILE A 1 282 ? 4.352 23.695 26.619 1.00 50.50 282 ILE A O 1
ATOM 2360 N N . TYR A 1 283 ? 2.634 23.314 25.235 1.00 50.81 283 TYR A N 1
ATOM 2361 C CA . TYR A 1 283 ? 1.668 23.038 26.292 1.00 50.81 283 TYR A CA 1
ATOM 2362 C C . TYR A 1 283 ? 1.987 21.750 27.068 1.00 50.81 283 TYR A C 1
ATOM 2364 O O . TYR A 1 283 ? 1.911 21.745 28.297 1.00 50.81 283 TYR A O 1
ATOM 2372 N N . ASP A 1 284 ? 2.401 20.677 26.392 1.00 51.25 284 ASP A N 1
ATOM 2373 C CA . ASP A 1 284 ? 2.830 19.434 27.050 1.00 51.25 284 ASP A CA 1
ATOM 2374 C C . ASP A 1 284 ? 4.108 19.652 27.887 1.00 51.25 284 ASP A C 1
ATOM 2376 O O . ASP A 1 284 ? 4.223 19.132 29.000 1.00 51.25 284 ASP A O 1
ATOM 2380 N N . ILE A 1 285 ? 5.017 20.515 27.413 1.00 52.97 285 ILE A N 1
ATOM 2381 C CA . ILE A 1 285 ? 6.228 20.927 28.143 1.00 52.97 285 ILE A CA 1
ATOM 2382 C C . ILE A 1 285 ? 5.896 21.726 29.412 1.00 52.97 285 ILE A C 1
ATOM 2384 O O . ILE A 1 285 ? 6.637 21.621 30.382 1.00 52.97 285 ILE A O 1
ATOM 2388 N N . ILE A 1 286 ? 4.809 22.507 29.441 1.00 51.09 286 ILE A N 1
ATOM 2389 C CA . ILE A 1 286 ? 4.439 23.368 30.586 1.00 51.09 286 ILE A CA 1
ATOM 2390 C C . ILE A 1 286 ? 3.486 22.661 31.565 1.00 51.09 286 ILE A C 1
ATOM 2392 O O . ILE A 1 286 ? 3.601 22.826 32.782 1.00 51.09 286 ILE A O 1
ATOM 2396 N N . SER A 1 287 ? 2.551 21.858 31.059 1.00 56.38 287 SER A N 1
ATOM 2397 C CA . SER A 1 287 ? 1.496 21.222 31.860 1.00 56.38 287 SER A CA 1
ATOM 2398 C C . SER A 1 287 ? 2.014 20.093 32.756 1.00 56.38 287 SER A C 1
ATOM 2400 O O . SER A 1 287 ? 1.578 19.977 33.904 1.00 56.38 287 SER A O 1
ATOM 2402 N N . LEU A 1 288 ? 2.989 19.310 32.287 1.00 55.31 288 LEU A N 1
ATOM 2403 C CA . LEU A 1 288 ? 3.621 18.247 33.070 1.00 55.31 288 LEU A CA 1
ATOM 2404 C C . LEU A 1 288 ? 4.408 18.784 34.292 1.00 55.31 288 LEU A C 1
ATOM 2406 O O . LEU A 1 288 ? 4.185 18.280 35.395 1.00 55.31 288 LEU A O 1
ATOM 2410 N N . PRO A 1 289 ? 5.248 19.836 34.178 1.00 54.56 289 PRO A N 1
ATOM 2411 C CA . PRO A 1 289 ? 5.864 20.490 35.333 1.00 54.56 289 PRO A CA 1
ATOM 2412 C C . PRO A 1 289 ? 4.849 21.035 36.334 1.00 54.56 289 PRO A C 1
ATOM 2414 O O . PRO A 1 289 ? 5.054 20.902 37.538 1.00 54.56 289 PRO A O 1
ATOM 2417 N N . LEU A 1 290 ? 3.753 21.632 35.854 1.00 53.78 290 LEU A N 1
ATOM 2418 C CA . LEU A 1 290 ? 2.722 22.202 36.720 1.00 53.78 290 LEU A CA 1
ATOM 2419 C C . LEU A 1 290 ? 2.000 21.106 37.516 1.00 53.78 290 LEU A C 1
ATOM 2421 O O . LEU A 1 290 ? 1.759 21.260 38.712 1.00 53.78 290 LEU A O 1
ATOM 2425 N N . PHE A 1 291 ? 1.715 19.970 36.876 1.00 55.84 291 PHE A N 1
ATOM 2426 C CA . PHE A 1 291 ? 1.162 18.792 37.538 1.00 55.84 291 PHE A CA 1
ATOM 2427 C C . PHE A 1 291 ? 2.129 18.223 38.587 1.00 55.84 291 PHE A C 1
ATOM 2429 O O . PHE A 1 291 ? 1.735 18.001 39.733 1.00 55.84 291 PHE A O 1
ATOM 2436 N N . CYS A 1 292 ? 3.411 18.069 38.241 1.00 52.44 292 CYS A N 1
ATOM 2437 C CA . CYS A 1 292 ? 4.452 17.636 39.178 1.00 52.44 292 CYS A CA 1
ATOM 2438 C C . CYS A 1 292 ? 4.608 18.603 40.363 1.00 52.44 292 CYS A C 1
ATOM 2440 O O . CYS A 1 292 ? 4.791 18.156 41.494 1.00 52.44 292 CYS A O 1
ATOM 2442 N N . LEU A 1 293 ? 4.482 19.913 40.135 1.00 56.28 293 LEU A N 1
ATOM 2443 C CA . LEU A 1 293 ? 4.519 20.936 41.180 1.00 56.28 293 LEU A CA 1
ATOM 2444 C C . LEU A 1 293 ? 3.324 20.812 42.137 1.00 56.28 293 LEU A C 1
ATOM 2446 O O . LEU A 1 293 ? 3.507 20.892 43.348 1.00 56.28 293 LEU A O 1
ATOM 2450 N N . VAL A 1 294 ? 2.115 20.564 41.622 1.00 56.12 294 VAL A N 1
ATOM 2451 C CA . VAL A 1 294 ? 0.918 20.334 42.451 1.00 56.12 294 VAL A CA 1
ATOM 2452 C C . VAL A 1 294 ? 1.080 19.076 43.309 1.00 56.12 294 VAL A C 1
ATOM 2454 O O . VAL A 1 294 ? 0.799 19.115 44.507 1.00 56.12 294 VAL A O 1
ATOM 2457 N N . VAL A 1 295 ? 1.595 17.984 42.734 1.00 58.19 295 VAL A N 1
ATOM 2458 C CA . VAL A 1 295 ? 1.892 16.742 43.471 1.00 58.19 295 VAL A CA 1
ATOM 2459 C C . VAL A 1 295 ? 2.977 16.968 44.530 1.00 58.19 295 VAL A C 1
ATOM 2461 O O . VAL A 1 295 ? 2.849 16.480 45.652 1.00 58.19 295 VAL A O 1
ATOM 2464 N N . TYR A 1 296 ? 4.012 17.751 44.217 1.00 56.50 296 TYR A N 1
ATOM 2465 C CA . TYR A 1 296 ? 5.079 18.100 45.155 1.00 56.50 296 TYR A CA 1
ATOM 2466 C C . TYR A 1 296 ? 4.568 18.958 46.319 1.00 56.50 296 TYR A C 1
ATOM 2468 O O . TYR A 1 296 ? 4.836 18.635 47.472 1.00 56.50 296 TYR A O 1
ATOM 2476 N N . ILE A 1 297 ? 3.791 20.012 46.045 1.00 54.69 297 ILE A N 1
ATOM 2477 C CA . ILE A 1 297 ? 3.190 20.871 47.079 1.00 54.69 297 ILE A CA 1
ATOM 2478 C C . ILE A 1 297 ? 2.269 20.046 47.984 1.00 54.69 297 ILE A C 1
ATOM 2480 O O . ILE A 1 297 ? 2.288 20.220 49.202 1.00 54.69 297 ILE A O 1
ATOM 2484 N N . PHE A 1 298 ? 1.512 19.110 47.406 1.00 55.72 298 PHE A N 1
ATOM 2485 C CA . PHE A 1 298 ? 0.669 18.185 48.156 1.00 55.72 298 PHE A CA 1
ATOM 2486 C C . PHE A 1 298 ? 1.493 17.271 49.078 1.00 55.72 298 PHE A C 1
ATOM 2488 O O . PHE A 1 298 ? 1.249 17.234 50.283 1.00 55.72 298 PHE A O 1
ATOM 2495 N N . ALA A 1 299 ? 2.511 16.586 48.548 1.00 55.44 299 ALA A N 1
ATOM 2496 C CA . ALA A 1 299 ? 3.368 15.683 49.323 1.00 55.44 299 ALA A CA 1
ATOM 2497 C C . ALA A 1 299 ? 4.183 16.419 50.404 1.00 55.44 299 ALA A C 1
ATOM 2499 O O . ALA A 1 299 ? 4.323 15.937 51.529 1.00 55.44 299 ALA A O 1
ATOM 2500 N N . PHE A 1 300 ? 4.681 17.615 50.089 1.00 51.88 300 PHE A N 1
ATOM 2501 C CA . PHE A 1 300 ? 5.427 18.459 51.016 1.00 51.88 300 PHE A CA 1
ATOM 2502 C C . PHE A 1 300 ? 4.528 19.015 52.126 1.00 51.88 300 PHE A C 1
ATOM 2504 O O . PHE A 1 300 ? 4.911 18.965 53.291 1.00 51.88 300 PHE A O 1
ATOM 2511 N N . GLY A 1 301 ? 3.309 19.459 51.795 1.00 53.47 301 GLY A N 1
ATOM 2512 C CA . GLY A 1 301 ? 2.318 19.916 52.774 1.00 53.47 301 GLY A CA 1
ATOM 2513 C C . GLY A 1 301 ? 1.877 18.820 53.749 1.00 53.47 301 GLY A C 1
ATOM 2514 O O . GLY A 1 301 ? 1.639 19.099 54.923 1.00 53.47 301 GLY A O 1
ATOM 2515 N N . VAL A 1 302 ? 1.834 17.561 53.298 1.00 56.03 302 VAL A N 1
ATOM 2516 C CA . VAL A 1 302 ? 1.606 16.392 54.166 1.00 56.03 302 VAL A CA 1
ATOM 2517 C C . VAL A 1 302 ? 2.784 16.166 55.127 1.00 56.03 302 VAL A C 1
ATOM 2519 O O . VAL A 1 302 ? 2.561 15.832 56.290 1.00 56.03 302 VAL A O 1
ATOM 2522 N N . LYS A 1 303 ? 4.026 16.390 54.674 1.00 50.72 303 LYS A N 1
ATOM 2523 C CA . LYS A 1 303 ? 5.251 16.210 55.474 1.00 50.72 303 LYS A CA 1
ATOM 2524 C C . LYS A 1 303 ? 5.476 17.326 56.504 1.00 50.72 303 LYS A C 1
ATOM 2526 O O . LYS A 1 303 ? 5.907 17.037 57.617 1.00 50.72 303 LYS A O 1
ATOM 2531 N N . THR A 1 304 ? 5.199 18.588 56.165 1.00 48.94 304 THR A N 1
ATOM 2532 C CA . THR A 1 304 ? 5.488 19.744 57.037 1.00 48.94 304 THR A CA 1
ATOM 2533 C C . THR A 1 304 ? 4.429 20.009 58.100 1.00 48.94 304 THR A C 1
ATOM 2535 O O . THR A 1 304 ? 4.778 20.461 59.187 1.00 48.94 304 THR A O 1
ATOM 2538 N N . ASN A 1 305 ? 3.159 19.676 57.849 1.00 49.62 305 ASN A N 1
ATOM 2539 C CA . ASN A 1 305 ? 2.073 19.889 58.816 1.00 49.62 305 ASN A CA 1
ATOM 2540 C C . ASN A 1 305 ? 1.991 18.820 59.922 1.00 49.62 305 ASN A C 1
ATOM 2542 O O . ASN A 1 305 ? 0.979 18.733 60.614 1.00 49.62 305 ASN A O 1
ATOM 2546 N N . GLY A 1 306 ? 3.047 18.021 60.119 1.00 46.75 306 GLY A N 1
ATOM 2547 C CA . GLY A 1 306 ? 3.206 17.190 61.313 1.00 46.75 306 GLY A CA 1
ATOM 2548 C C . GLY A 1 306 ? 2.061 16.204 61.547 1.00 46.75 306 GLY A C 1
ATOM 2549 O O . GLY A 1 306 ? 1.507 16.150 62.644 1.00 46.75 306 GLY A O 1
ATOM 2550 N N . PHE A 1 307 ? 1.702 15.399 60.542 1.00 44.72 307 PHE A N 1
ATOM 2551 C CA . PHE A 1 307 ? 0.816 14.257 60.769 1.00 44.72 307 PHE A CA 1
ATOM 2552 C C . PHE A 1 307 ? 1.541 13.209 61.624 1.00 44.72 307 PHE A C 1
ATOM 2554 O O . PHE A 1 307 ? 2.252 12.342 61.127 1.00 44.72 307 PHE A O 1
ATOM 2561 N N . HIS A 1 308 ? 1.345 13.282 62.940 1.00 44.16 308 HIS A N 1
ATOM 2562 C CA . HIS A 1 308 ? 1.942 12.385 63.935 1.00 44.16 308 HIS A CA 1
ATOM 2563 C C . HIS A 1 308 ? 1.400 10.938 63.919 1.00 44.16 308 HIS A C 1
ATOM 2565 O O . HIS A 1 308 ? 1.583 10.199 64.886 1.00 44.16 308 HIS A O 1
ATOM 2571 N N . LEU A 1 309 ? 0.770 10.484 62.834 1.00 42.88 309 LEU A N 1
ATOM 2572 C CA . LEU A 1 309 ? 0.249 9.123 62.716 1.00 42.88 309 LEU A CA 1
ATOM 2573 C C . LEU A 1 309 ? 0.728 8.436 61.432 1.00 42.88 309 LEU A C 1
ATOM 2575 O O . LEU A 1 309 ? 0.041 8.432 60.420 1.00 42.88 309 LEU A O 1
ATOM 2579 N N . ALA A 1 310 ? 1.894 7.798 61.522 1.00 41.25 310 ALA A N 1
ATOM 2580 C CA . ALA A 1 310 ? 2.091 6.408 61.107 1.00 41.25 310 ALA A CA 1
ATOM 2581 C C . ALA A 1 310 ? 3.480 5.957 61.574 1.00 41.25 310 ALA A C 1
ATOM 2583 O O . ALA A 1 310 ? 4.503 6.258 60.970 1.00 41.25 310 ALA A O 1
ATOM 2584 N N . LYS A 1 311 ? 3.508 5.190 62.663 1.00 43.47 311 LYS A N 1
ATOM 2585 C CA . LYS A 1 311 ? 4.696 4.558 63.259 1.00 43.47 311 LYS A CA 1
ATOM 2586 C C . LYS A 1 311 ? 5.273 3.413 62.402 1.00 43.47 311 LYS A C 1
ATOM 2588 O O . LYS A 1 311 ? 5.843 2.472 62.942 1.00 43.47 311 LYS A O 1
ATOM 2593 N N . THR A 1 312 ? 5.110 3.448 61.079 1.00 54.78 312 THR A N 1
ATOM 2594 C CA . THR A 1 312 ? 5.676 2.428 60.190 1.00 54.78 312 THR A CA 1
ATOM 2595 C C . THR A 1 312 ? 6.673 3.079 59.243 1.00 54.78 312 THR A C 1
ATOM 2597 O O . THR A 1 312 ? 6.301 3.860 58.370 1.00 54.78 312 THR A O 1
ATOM 2600 N N . ASN A 1 313 ? 7.954 2.730 59.410 1.00 55.12 313 ASN A N 1
ATOM 2601 C CA . ASN A 1 313 ? 9.072 3.211 58.584 1.00 55.12 313 ASN A CA 1
ATOM 2602 C C . ASN A 1 313 ? 8.780 3.110 57.074 1.00 55.12 313 ASN A C 1
ATOM 2604 O O . ASN A 1 313 ? 9.240 3.932 56.294 1.00 55.12 313 ASN A O 1
ATOM 2608 N N . LYS A 1 314 ? 7.929 2.158 56.678 1.00 49.56 314 LYS A N 1
ATOM 2609 C CA . LYS A 1 314 ? 7.566 1.864 55.292 1.00 49.56 314 LYS A CA 1
ATOM 2610 C C . LYS A 1 314 ? 6.744 2.960 54.596 1.00 49.56 314 LYS A C 1
ATOM 2612 O O . LYS A 1 314 ? 6.916 3.166 53.400 1.00 49.56 314 LYS A O 1
ATOM 2617 N N . VAL A 1 315 ? 5.858 3.664 55.310 1.00 49.84 315 VAL A N 1
ATOM 2618 C CA . VAL A 1 315 ? 5.062 4.764 54.720 1.00 49.84 315 VAL A CA 1
ATOM 2619 C C . VAL A 1 315 ? 5.921 6.015 54.566 1.00 49.84 315 VAL A C 1
ATOM 2621 O O . VAL A 1 315 ? 5.848 6.690 53.542 1.00 49.84 315 VAL A O 1
ATOM 2624 N N . GLN A 1 316 ? 6.790 6.275 55.544 1.00 53.78 316 GLN A N 1
ATOM 2625 C CA . GLN A 1 316 ? 7.748 7.374 55.480 1.00 53.78 316 GLN A CA 1
ATOM 2626 C C . GLN A 1 316 ? 8.752 7.172 54.334 1.00 53.78 316 GLN A C 1
ATOM 2628 O O . GLN A 1 316 ? 8.967 8.091 53.551 1.00 53.78 316 GLN A O 1
ATOM 2633 N N . GLU A 1 317 ? 9.273 5.950 54.160 1.00 56.06 317 GLU A N 1
ATOM 2634 C CA . GLU A 1 317 ? 10.138 5.582 53.029 1.00 56.06 317 GLU A CA 1
ATOM 2635 C C . GLU A 1 317 ? 9.450 5.785 51.672 1.00 56.06 317 GLU A C 1
ATOM 2637 O O . GLU A 1 317 ? 10.067 6.299 50.741 1.00 56.06 317 GLU A O 1
ATOM 2642 N N . GLN A 1 318 ? 8.167 5.426 51.543 1.00 50.25 318 GLN A N 1
ATOM 2643 C CA . GLN A 1 318 ? 7.417 5.639 50.301 1.00 50.25 318 GLN A CA 1
ATOM 2644 C C . GLN A 1 318 ? 7.147 7.121 50.021 1.00 50.25 318 GLN A C 1
ATOM 2646 O O . GLN A 1 318 ? 7.216 7.542 48.865 1.00 50.25 318 GLN A O 1
ATOM 2651 N N . LEU A 1 319 ? 6.875 7.919 51.057 1.00 51.34 319 LEU A N 1
ATOM 2652 C CA . LEU A 1 319 ? 6.673 9.359 50.917 1.00 51.34 319 LEU A CA 1
ATOM 2653 C C . LEU A 1 319 ? 7.982 10.067 50.533 1.00 51.34 319 LEU A C 1
ATOM 2655 O O . LEU A 1 319 ? 7.988 10.903 49.632 1.00 51.34 319 LEU A O 1
ATOM 2659 N N . ASP A 1 320 ? 9.097 9.693 51.161 1.00 57.78 320 ASP A N 1
ATOM 2660 C CA . ASP A 1 320 ? 10.424 10.219 50.836 1.00 57.78 320 ASP A CA 1
ATOM 2661 C C . ASP A 1 320 ? 10.863 9.801 49.425 1.00 57.78 320 ASP A C 1
ATOM 2663 O O . ASP A 1 320 ? 11.420 10.616 48.688 1.00 57.78 320 ASP A O 1
ATOM 2667 N N . LEU A 1 321 ? 10.540 8.577 48.991 1.00 54.81 321 LEU A N 1
ATOM 2668 C CA . LEU A 1 321 ? 10.763 8.128 47.616 1.00 54.81 321 LEU A CA 1
ATOM 2669 C C . LEU A 1 321 ? 9.959 8.964 46.608 1.00 54.81 321 LEU A C 1
ATOM 2671 O O . LEU A 1 321 ? 10.517 9.411 45.609 1.00 54.81 321 LEU A O 1
ATOM 2675 N N . LEU A 1 322 ? 8.677 9.222 46.876 1.00 49.12 322 LEU A N 1
ATOM 2676 C CA . LEU A 1 322 ? 7.821 10.068 46.034 1.00 49.12 322 LEU A CA 1
ATOM 2677 C C . LEU A 1 322 ? 8.334 11.509 45.947 1.00 49.12 322 LEU A C 1
ATOM 2679 O O . LEU A 1 322 ? 8.374 12.078 44.857 1.00 49.12 322 LEU A O 1
ATOM 2683 N N . ILE A 1 323 ? 8.771 12.082 47.071 1.00 57.53 323 ILE A N 1
ATOM 2684 C CA . ILE A 1 323 ? 9.363 13.424 47.114 1.00 57.53 323 ILE A CA 1
ATOM 2685 C C . ILE A 1 323 ? 10.665 13.461 46.305 1.00 57.53 323 ILE A C 1
ATOM 2687 O O . ILE A 1 323 ? 10.856 14.379 45.512 1.00 57.53 323 ILE A O 1
ATOM 2691 N N . ASN A 1 324 ? 11.527 12.451 46.440 1.00 54.72 324 ASN A N 1
ATOM 2692 C CA . ASN A 1 324 ? 12.786 12.371 45.700 1.00 54.72 324 ASN A CA 1
ATOM 2693 C C . ASN A 1 324 ? 12.569 12.174 44.192 1.00 54.72 324 ASN A C 1
ATOM 2695 O O . ASN A 1 324 ? 13.267 12.795 43.390 1.00 54.72 324 ASN A O 1
ATOM 2699 N N . ILE A 1 325 ? 11.581 11.369 43.789 1.00 52.81 325 ILE A N 1
ATOM 2700 C CA . ILE A 1 325 ? 11.197 11.205 42.378 1.00 52.81 325 ILE A CA 1
ATOM 2701 C C . ILE A 1 325 ? 10.664 12.529 41.818 1.00 52.81 325 ILE A C 1
ATOM 2703 O O . ILE A 1 325 ? 11.102 12.964 40.752 1.00 52.81 325 ILE A O 1
ATOM 2707 N N . ALA A 1 326 ? 9.772 13.204 42.549 1.00 49.34 326 ALA A N 1
ATOM 2708 C CA . ALA A 1 326 ? 9.229 14.497 42.141 1.00 49.34 326 ALA A CA 1
ATOM 2709 C C . ALA A 1 326 ? 10.326 15.569 42.027 1.00 49.34 326 ALA A C 1
ATOM 2711 O O . ALA A 1 326 ? 10.359 16.316 41.049 1.00 49.34 326 ALA A O 1
ATOM 2712 N N . TYR A 1 327 ? 11.264 15.606 42.977 1.00 54.47 327 TYR A N 1
ATOM 2713 C CA . TYR A 1 327 ? 12.408 16.518 42.954 1.00 54.47 327 TYR A CA 1
ATOM 2714 C C . TYR A 1 327 ? 13.349 16.222 41.777 1.00 54.47 327 TYR A C 1
ATOM 2716 O O . TYR A 1 327 ? 13.764 17.138 41.070 1.00 54.47 327 TYR A O 1
ATOM 2724 N N . GLY A 1 328 ? 13.624 14.942 41.505 1.00 56.06 328 GLY A N 1
ATOM 2725 C CA . GLY A 1 328 ? 14.413 14.514 40.350 1.00 56.06 328 GLY A CA 1
ATOM 2726 C C . GLY A 1 328 ? 13.768 14.906 39.019 1.00 56.06 328 GLY A C 1
ATOM 2727 O O . GLY A 1 328 ? 14.448 15.405 38.125 1.00 56.06 328 GLY A O 1
ATOM 2728 N N . HIS A 1 329 ? 12.449 14.754 38.889 1.00 51.16 329 HIS A N 1
ATOM 2729 C CA . HIS A 1 329 ? 11.722 15.181 37.692 1.00 51.16 329 HIS A CA 1
ATOM 2730 C C . HIS A 1 329 ? 11.706 16.704 37.529 1.00 51.16 329 HIS A C 1
ATOM 2732 O O . HIS A 1 329 ? 11.973 17.185 36.430 1.00 51.16 329 HIS A O 1
ATOM 2738 N N . LEU A 1 330 ? 11.482 17.473 38.600 1.00 52.56 330 LEU A N 1
ATOM 2739 C CA . LEU A 1 330 ? 11.565 18.940 38.558 1.00 52.56 330 LEU A CA 1
ATOM 2740 C C . LEU A 1 330 ? 12.970 19.427 38.173 1.00 52.56 330 LEU A C 1
ATOM 2742 O O . LEU A 1 330 ? 13.099 20.369 37.393 1.00 52.56 330 LEU A O 1
ATOM 2746 N N . TYR A 1 331 ? 14.020 18.759 38.657 1.00 55.00 331 TYR A N 1
ATOM 2747 C CA . TYR A 1 331 ? 15.406 19.073 38.308 1.00 55.00 331 TYR A CA 1
ATOM 2748 C C . TYR A 1 331 ? 15.713 18.803 36.826 1.00 55.00 331 TYR A C 1
ATOM 2750 O O . TYR A 1 331 ? 16.264 19.665 36.143 1.00 55.00 331 TYR A O 1
ATOM 2758 N N . ILE A 1 332 ? 15.296 17.645 36.297 1.00 55.78 332 ILE A N 1
ATOM 2759 C CA . ILE A 1 332 ? 15.456 17.301 34.873 1.00 55.78 332 ILE A CA 1
ATOM 2760 C C . ILE A 1 332 ? 14.690 18.289 33.988 1.00 55.78 332 ILE A C 1
ATOM 2762 O O . ILE A 1 332 ? 15.230 18.779 32.999 1.00 55.78 332 ILE A O 1
ATOM 2766 N N . ILE A 1 333 ? 13.456 18.628 34.364 1.00 56.44 333 ILE A N 1
ATOM 2767 C CA . ILE A 1 333 ? 12.646 19.627 33.660 1.00 56.44 333 ILE A CA 1
ATOM 2768 C C . ILE A 1 333 ? 13.349 20.992 33.659 1.00 56.44 333 ILE A C 1
ATOM 2770 O O . ILE A 1 333 ? 13.406 21.641 32.618 1.00 56.44 333 ILE A O 1
ATOM 2774 N N . GLY A 1 334 ? 13.930 21.410 34.788 1.00 55.53 334 GLY A N 1
ATOM 2775 C CA . GLY A 1 334 ? 14.707 22.648 34.881 1.00 55.53 334 GLY A CA 1
ATOM 2776 C C . GLY A 1 334 ? 15.924 22.665 33.950 1.00 55.53 334 GLY A C 1
ATOM 2777 O O . GLY A 1 334 ? 16.162 23.663 33.271 1.00 55.53 334 GLY A O 1
ATOM 2778 N N . ILE A 1 335 ? 16.653 21.548 33.851 1.00 59.28 335 ILE A N 1
ATOM 2779 C CA . ILE A 1 335 ? 17.780 21.399 32.915 1.00 59.28 335 ILE A CA 1
ATOM 2780 C C . ILE A 1 335 ? 17.303 21.491 31.463 1.00 59.28 335 ILE A C 1
ATOM 2782 O O . ILE A 1 335 ? 17.894 22.222 30.671 1.00 59.28 335 ILE A O 1
ATOM 2786 N N . LEU A 1 336 ? 16.228 20.782 31.109 1.00 55.44 336 LEU A N 1
ATOM 2787 C CA . LEU A 1 336 ? 15.683 20.791 29.749 1.00 55.44 336 LEU A CA 1
ATOM 2788 C C . LEU A 1 336 ? 15.171 22.180 29.349 1.00 55.44 336 LEU A C 1
ATOM 2790 O O . LEU A 1 336 ? 15.437 22.630 28.235 1.00 55.44 336 LEU A O 1
ATOM 2794 N N . ALA A 1 337 ? 14.514 22.894 30.265 1.00 55.84 337 ALA A N 1
ATOM 2795 C CA . ALA A 1 337 ? 14.100 24.277 30.052 1.00 55.84 337 ALA A CA 1
ATOM 2796 C C . ALA A 1 337 ? 15.308 25.213 29.862 1.00 55.84 337 ALA A C 1
ATOM 2798 O O . ALA A 1 337 ? 15.304 26.045 28.956 1.00 55.84 337 ALA A O 1
ATOM 2799 N N . GLY A 1 338 ? 16.371 25.044 30.658 1.00 57.06 338 GLY A N 1
ATOM 2800 C CA . GLY A 1 338 ? 17.615 25.803 30.507 1.00 57.06 338 GLY A CA 1
ATOM 2801 C C . GLY A 1 338 ? 18.310 25.557 29.163 1.00 57.06 338 GLY A C 1
ATOM 2802 O O . GLY A 1 338 ? 18.712 26.507 28.492 1.00 57.06 338 GLY A O 1
ATOM 2803 N N . LEU A 1 339 ? 18.393 24.297 28.725 1.00 60.19 339 LEU A N 1
ATOM 2804 C CA . LEU A 1 339 ? 18.946 23.928 27.417 1.00 60.19 339 LEU A CA 1
ATOM 2805 C C . LEU A 1 339 ? 18.122 24.506 26.262 1.00 60.19 339 LEU A C 1
ATOM 2807 O O . LEU A 1 339 ? 18.693 24.993 25.288 1.00 60.19 339 LEU A O 1
ATOM 2811 N N . PHE A 1 340 ? 16.795 24.510 26.389 1.00 57.94 340 PHE A N 1
ATOM 2812 C CA . PHE A 1 340 ? 15.903 25.105 25.399 1.00 57.94 340 PHE A CA 1
ATOM 2813 C C . PHE A 1 340 ? 16.094 26.625 25.291 1.00 57.94 340 PHE A C 1
ATOM 2815 O O . PHE A 1 340 ? 16.197 27.158 24.188 1.00 57.94 340 PHE A O 1
ATOM 2822 N N . VAL A 1 341 ? 16.228 27.328 26.422 1.00 57.44 341 VAL A N 1
ATOM 2823 C CA . VAL A 1 341 ? 16.529 28.770 26.435 1.00 57.44 341 VAL A CA 1
ATOM 2824 C C . VAL A 1 341 ? 17.893 29.056 25.801 1.00 57.44 341 VAL A C 1
ATOM 2826 O O . VAL A 1 341 ? 18.007 29.984 25.004 1.00 57.44 341 VAL A O 1
ATOM 2829 N N . LEU A 1 342 ? 18.917 28.244 26.081 1.00 61.53 342 LEU A N 1
ATOM 2830 C CA . LEU A 1 342 ? 20.235 28.386 25.451 1.00 61.53 342 LEU A CA 1
ATOM 2831 C C . LEU A 1 342 ? 20.185 28.160 23.933 1.00 61.53 342 LEU A C 1
ATOM 2833 O O . LEU A 1 342 ? 20.808 28.913 23.186 1.00 61.53 342 LEU A O 1
ATOM 2837 N N . GLN A 1 343 ? 19.418 27.173 23.465 1.00 65.25 343 GLN A N 1
ATOM 2838 C CA . GLN A 1 343 ? 19.195 26.943 22.033 1.00 65.25 343 GLN A CA 1
ATOM 2839 C C . GLN A 1 343 ? 18.459 28.113 21.373 1.00 65.25 343 GLN A C 1
ATOM 2841 O O . GLN A 1 343 ? 18.838 28.535 20.281 1.00 65.25 343 GLN A O 1
ATOM 2846 N N . LEU A 1 344 ? 17.454 28.676 22.047 1.00 55.94 344 LEU A N 1
ATOM 2847 C CA . LEU A 1 344 ? 16.714 29.838 21.561 1.00 55.94 344 LEU A CA 1
ATOM 2848 C C . LEU A 1 344 ? 17.621 31.074 21.460 1.00 55.94 344 LEU A C 1
ATOM 2850 O O . LEU A 1 344 ? 17.626 31.753 20.436 1.00 55.94 344 LEU A O 1
ATOM 2854 N N . LEU A 1 345 ? 18.442 31.331 22.482 1.00 57.03 345 LEU A N 1
ATOM 2855 C CA . LEU A 1 345 ? 19.409 32.433 22.491 1.00 57.03 345 LEU A CA 1
ATOM 2856 C C . LEU A 1 345 ? 20.491 32.259 21.415 1.00 57.03 345 LEU A C 1
ATOM 2858 O O . LEU A 1 345 ? 20.847 33.226 20.744 1.00 57.03 345 LEU A O 1
ATOM 2862 N N . ALA A 1 346 ? 20.975 31.033 21.196 1.00 67.62 346 ALA A N 1
ATOM 2863 C CA . ALA A 1 346 ? 21.911 30.728 20.116 1.00 67.62 346 ALA A CA 1
ATOM 2864 C C . ALA A 1 346 ? 21.280 30.949 18.730 1.00 67.62 346 ALA A C 1
ATOM 2866 O O . ALA A 1 346 ? 21.931 31.477 17.828 1.00 67.62 346 ALA A O 1
ATOM 2867 N N . HIS A 1 347 ? 20.002 30.598 18.566 1.00 65.62 347 HIS A N 1
ATOM 2868 C CA . HIS A 1 347 ? 19.262 30.832 17.329 1.00 65.62 347 HIS A CA 1
ATOM 2869 C C . HIS A 1 347 ? 19.066 32.331 17.052 1.00 65.62 347 HIS A C 1
ATOM 2871 O O . HIS A 1 347 ? 19.339 32.786 15.943 1.00 65.62 347 HIS A O 1
ATOM 2877 N N . ILE A 1 348 ? 18.678 33.108 18.069 1.00 62.31 348 ILE A N 1
ATOM 2878 C CA . ILE A 1 348 ? 18.524 34.569 17.972 1.00 62.31 348 ILE A CA 1
ATOM 2879 C C . ILE A 1 348 ? 19.871 35.233 17.648 1.00 62.31 348 ILE A C 1
ATOM 2881 O O . ILE A 1 348 ? 19.950 36.036 16.721 1.00 62.31 348 ILE A O 1
ATOM 2885 N N . SER A 1 349 ? 20.953 34.834 18.326 1.00 73.12 349 SER A N 1
ATOM 2886 C CA . SER A 1 349 ? 22.300 35.361 18.062 1.00 73.12 349 SER A CA 1
ATOM 2887 C C . SER A 1 349 ? 22.778 35.068 16.634 1.00 73.12 349 SER A C 1
ATOM 2889 O O . SER A 1 349 ? 23.384 35.927 15.992 1.00 73.12 349 SER A O 1
ATOM 2891 N N . ASN A 1 350 ? 22.480 33.881 16.097 1.00 68.94 350 ASN A N 1
ATOM 2892 C CA . ASN A 1 350 ? 22.827 33.535 14.718 1.00 68.94 350 ASN A CA 1
ATOM 2893 C C . ASN A 1 350 ? 21.987 34.303 13.686 1.00 68.94 350 ASN A C 1
ATOM 2895 O O . ASN A 1 350 ? 22.518 34.677 12.640 1.00 68.94 350 ASN A O 1
ATOM 2899 N N . GLN A 1 351 ? 20.715 34.596 13.977 1.00 67.75 351 GLN A N 1
ATOM 2900 C CA . GLN A 1 351 ? 19.892 35.449 13.114 1.00 67.75 351 GLN A CA 1
ATOM 2901 C C . GLN A 1 351 ? 20.372 36.907 13.099 1.00 67.75 351 GLN A C 1
ATOM 2903 O O . GLN A 1 351 ? 20.384 37.531 12.038 1.00 67.75 351 GLN A O 1
ATOM 2908 N N . GLU A 1 352 ? 20.811 37.450 14.237 1.00 65.38 352 GLU A N 1
ATOM 2909 C CA . GLU A 1 352 ? 21.383 38.803 14.291 1.00 65.38 352 GLU A CA 1
ATOM 2910 C C . GLU A 1 352 ? 22.732 38.893 13.564 1.00 65.38 352 GLU A C 1
ATOM 2912 O O . GLU A 1 352 ? 22.971 39.859 12.839 1.00 65.38 352 GLU A O 1
ATOM 2917 N N . LYS A 1 353 ? 23.581 37.859 13.658 1.00 61.53 353 LYS A N 1
ATOM 2918 C CA . LYS A 1 353 ? 24.823 37.771 12.867 1.00 61.53 353 LYS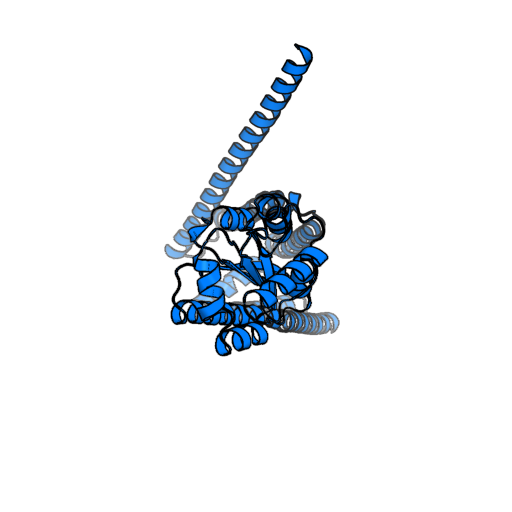 A CA 1
ATOM 2919 C C . LYS A 1 353 ? 24.564 37.696 11.361 1.00 61.53 353 LYS A C 1
ATOM 2921 O O . LYS A 1 353 ? 25.315 38.298 10.599 1.00 61.53 353 LYS A O 1
ATOM 2926 N N . GLY A 1 354 ? 23.505 37.002 10.935 1.00 59.12 354 GLY A N 1
ATOM 2927 C CA . GLY A 1 354 ? 23.090 36.949 9.528 1.00 59.12 354 GLY A CA 1
ATOM 2928 C C . GLY A 1 354 ? 22.672 38.319 8.986 1.00 59.12 354 GLY A C 1
ATOM 2929 O O . GLY A 1 354 ? 23.136 38.726 7.924 1.00 59.12 354 GLY A O 1
ATOM 2930 N N . LYS A 1 355 ? 21.889 39.078 9.763 1.00 55.12 355 LYS A N 1
ATOM 2931 C CA . LYS A 1 355 ? 21.462 40.441 9.395 1.00 55.12 355 LYS A CA 1
ATOM 2932 C C . LYS A 1 355 ? 22.613 41.449 9.364 1.00 55.12 355 LYS A C 1
ATOM 2934 O O . LYS A 1 355 ? 22.602 42.359 8.542 1.00 55.12 355 LYS A O 1
ATOM 2939 N N . LEU A 1 356 ? 23.618 41.292 10.230 1.00 46.16 356 LEU A N 1
ATOM 2940 C CA . LEU A 1 356 ? 24.809 42.148 10.209 1.00 46.16 356 LEU A CA 1
ATOM 2941 C C . LEU A 1 356 ? 25.666 41.912 8.953 1.00 46.16 356 LEU A C 1
ATOM 2943 O O . LEU A 1 356 ? 26.267 42.851 8.438 1.00 46.16 356 LEU A O 1
ATOM 2947 N N . HIS A 1 357 ? 25.706 40.673 8.452 1.00 50.53 357 HIS A N 1
ATOM 2948 C CA . HIS A 1 357 ? 26.443 40.323 7.238 1.00 50.53 357 HIS A CA 1
ATOM 2949 C C . HIS A 1 357 ? 25.777 40.873 5.968 1.00 50.53 357 HIS A C 1
ATOM 2951 O O . HIS A 1 357 ? 26.491 41.330 5.085 1.00 50.53 357 HIS A O 1
ATOM 2957 N N . GLU A 1 358 ? 24.441 40.913 5.918 1.00 51.62 358 GLU A N 1
ATOM 2958 C CA . GLU A 1 358 ? 23.651 41.534 4.836 1.00 51.62 358 GLU A CA 1
ATOM 2959 C C . GLU A 1 358 ? 23.732 43.070 4.798 1.00 51.62 358 GLU A C 1
ATOM 2961 O O . GLU A 1 358 ? 23.387 43.679 3.792 1.00 51.62 358 GLU A O 1
ATOM 2966 N N . HIS A 1 359 ? 24.151 43.723 5.886 1.00 51.09 359 HIS A N 1
ATOM 2967 C CA . HIS A 1 359 ? 24.385 45.175 5.917 1.00 51.09 359 HIS A CA 1
ATOM 2968 C C . HIS A 1 359 ? 25.848 45.569 5.665 1.00 51.09 359 HIS A C 1
ATOM 2970 O O . HIS A 1 359 ? 26.134 46.753 5.492 1.00 51.09 359 HIS A O 1
ATOM 2976 N N . LEU A 1 360 ? 26.770 44.601 5.657 1.00 44.97 360 LEU A N 1
ATOM 2977 C CA . LEU A 1 360 ? 28.199 44.811 5.396 1.00 44.97 360 LEU A CA 1
ATOM 2978 C C . LEU A 1 360 ? 28.651 44.294 4.016 1.00 44.97 360 LEU A C 1
ATOM 2980 O O . LEU A 1 360 ? 29.800 44.529 3.640 1.00 44.97 360 LEU A O 1
ATOM 2984 N N . SER A 1 361 ? 27.769 43.617 3.275 1.00 44.19 361 SER A N 1
ATOM 2985 C CA . SER A 1 361 ? 27.892 43.278 1.846 1.00 44.19 361 SER A CA 1
ATOM 2986 C C . SER A 1 361 ? 27.044 44.217 1.003 1.00 44.19 361 SER A C 1
ATOM 2988 O O . SER A 1 361 ? 27.536 44.663 -0.055 1.00 44.19 361 SER A O 1
#

Sequence (361 aa):
MISQMHNGLLYDDCIDECDGVNYFIQLFEQRYQPFAFRTGVLEQKIKNLIEYNERPLILYLHNDKNVKSDQFCRQIFCSKSMTKYLVMNYFVWPWDFTFETNKQRQLLKQISSLLGIFEASIIDSIPDENYPLFVILIRNQFGDVQMINLLQSGNLRMDDFYSQLVQSQDLFKKQHRRIQRPEIIYHEKQRLQLCALHSLNNLFQAKIFKKAELGMLGIDMFCDNYLLIGGYMNSEQRETCVAYYRNALSQPWYTQLVILAPILIGFLSITYRLINSQLRTIYDIISLPLFCLVVYIFAFGVKTNGFHLAKTNKVQEQLDLLINIAYGHLYIIGILAGLFVLQLLAHISNQEKGKLHEHLS

InterPro domains:
  IPR006155 Josephin domain [PS50957] (182-214)
  IPR006577 UAS [SM00594] (23-166)
  IPR013248 Secretory component protein Psh3/Shr3 [PF08229] (214-348)
  IPR049483 Fas-associated factor 1/2-like, UAS domain [PF21021] (24-166)